Protein AF-A0A1C6RXQ2-F1 (afdb_monomer)

pLDDT: mean 74.46, std 18.0, range [30.61, 96.94]

Secondary structure (DSSP, 8-state):
-------------------------------PPP---EEEEEEE-SS---EEEEEEE-TT-EEEEEEEEEEEEEETTEES-SSTTTTEEEEETTEEEEESSSEEEE-SS-EEEEEEE--S--SS-EEEEEEEEEEEEPPPEEEEEEEEEEE---BHHHHTTTSPPPGGGGGGTT-BS-SS-SEEEEEEEEEEEETTEEEEEEEPPPEEEE-SPPPTT-EEEEEEE---EEEEEEETTEEEEEEEEEEEEEEEEESS-EEEEETTEEEEEPPEEEEEEEEEEEEEEEETTS-EEEE--TTS-EEEEEEE----

Solvent-accessible surface area (backbone atoms only — not comparable to full-atom values): 17751 Å² total; per-residue (Å²): 133,88,81,91,87,85,79,88,81,84,86,77,81,80,81,75,82,78,78,78,80,77,78,81,80,74,75,81,74,74,79,76,77,76,71,58,64,50,71,45,73,49,72,30,49,39,60,51,51,74,32,73,65,84,45,71,46,42,54,48,19,36,39,30,33,70,40,37,48,73,41,30,20,68,30,90,93,42,67,34,65,93,41,51,23,41,49,34,32,29,26,43,72,93,43,80,69,50,70,41,26,70,38,74,48,63,34,88,47,67,31,49,40,31,35,25,26,63,68,97,56,46,87,53,30,40,67,84,11,32,47,35,34,34,42,33,41,57,27,75,44,46,34,39,41,40,39,39,42,44,47,49,62,54,30,50,41,48,75,34,63,97,50,90,70,58,79,92,50,57,89,45,27,84,42,63,77,42,94,51,52,47,32,42,40,36,42,39,35,38,38,24,24,33,54,30,26,65,77,46,74,46,76,49,77,73,47,70,50,74,69,57,85,62,63,88,71,44,47,72,48,76,50,72,47,91,63,57,46,80,46,77,47,80,52,96,87,18,35,33,38,34,41,43,39,40,39,34,36,35,30,45,26,24,86,49,62,39,80,47,72,57,97,87,48,73,47,74,47,67,50,43,74,77,38,82,61,48,74,48,67,46,36,42,35,40,38,13,84,74,48,66,46,56,62,57,51,100,84,35,72,56,48,60,48,72,48,83,49,82,81,127

Nearest PDB structures (foldseek):
  5ec5-assembly2_L  TM=8.327E-02  e=2.431E-01  Eisenia fetida
  5ec5-assembly1_B  TM=1.017E-01  e=6.351E-01  Eisenia fetida

Mean predicted aligned error: 14.53 Å

Foldseek 3Di:
DDDDDDDDDDPPPPPDDPPPPPPPPDPDPDDDDDFPKDKFKDFADLQFDKDFRVDKAAAQKKKFFAFKDWWKALAPPRIQPPDTQRQKWKDFPPGTFDGGPGDIGGHRHTGTMIIYRDDPDRPRMDTDGITIMMIIWHGKFKWKKKKKWFQQFDFPLLLQVPHDDDPVCVVRRRPGPGRGTQKMKMKIWMWIATRFETDDIDTDDIDMDGDDDDDPQKDKDKDWDPPWDWDWDADPNHIKTKRWWGKIFIKIFRQAWDWDADPNDIDIRHGDDIDTRDIDTWIWMQISVGDIDTPDDPRTDMDMDMDGDPDD

Structure (mmCIF, N/CA/C/O backbone):
data_AF-A0A1C6RXQ2-F1
#
_entry.id   AF-A0A1C6RXQ2-F1
#
loop_
_atom_site.group_PDB
_atom_site.id
_atom_site.type_symbol
_atom_site.label_atom_id
_atom_site.label_alt_id
_atom_site.label_comp_id
_atom_site.label_asym_id
_atom_site.label_entity_id
_atom_site.label_seq_id
_atom_site.pdbx_PDB_ins_code
_atom_site.Cartn_x
_atom_site.Cartn_y
_atom_site.Cartn_z
_atom_site.occupancy
_atom_site.B_iso_or_equiv
_atom_site.auth_seq_id
_atom_site.auth_comp_id
_atom_site.auth_asym_id
_atom_site.auth_atom_id
_atom_site.pdbx_PDB_model_num
ATOM 1 N N . MET A 1 1 ? -40.149 44.947 67.211 1.00 38.72 1 MET A N 1
ATOM 2 C CA . MET A 1 1 ? -39.173 45.483 66.233 1.00 38.72 1 MET A CA 1
ATOM 3 C C . MET A 1 1 ? -38.329 44.315 65.749 1.00 38.72 1 MET A C 1
ATOM 5 O O . MET A 1 1 ? -37.778 43.625 66.584 1.00 38.72 1 MET A O 1
ATOM 9 N N . SER A 1 2 ? -38.509 43.896 64.492 1.00 37.44 2 SER A N 1
ATOM 10 C CA . SER A 1 2 ? -37.544 44.132 63.394 1.00 37.44 2 SER A CA 1
ATOM 11 C C . SER A 1 2 ? -36.329 43.190 63.517 1.00 37.44 2 SER A C 1
ATOM 13 O O . SER A 1 2 ? -35.681 43.192 64.545 1.00 37.44 2 SER A O 1
ATOM 15 N N . MET A 1 3 ? -35.946 42.340 62.565 1.00 32.53 3 MET A N 1
ATOM 16 C CA . MET A 1 3 ? -36.115 42.398 61.117 1.00 32.53 3 MET A CA 1
ATOM 17 C C . MET A 1 3 ? -35.862 41.001 60.517 1.00 32.53 3 MET A C 1
ATOM 19 O O . MET A 1 3 ? -35.004 40.253 60.979 1.00 32.53 3 MET A O 1
ATOM 23 N N . LYS A 1 4 ? -36.607 40.683 59.456 1.00 45.66 4 LYS A N 1
ATOM 24 C CA . LYS A 1 4 ? -36.454 39.521 58.568 1.00 45.66 4 LYS A CA 1
ATOM 25 C C . LYS A 1 4 ? -35.046 39.446 57.953 1.00 45.66 4 LYS A C 1
ATOM 27 O O . LYS A 1 4 ? -34.545 40.461 57.476 1.00 45.66 4 LYS A O 1
ATOM 32 N N . ARG A 1 5 ? -34.508 38.235 57.774 1.00 40.94 5 ARG A N 1
ATOM 33 C CA . ARG A 1 5 ? -33.599 37.916 56.657 1.00 40.94 5 ARG A CA 1
ATOM 34 C C . ARG A 1 5 ? -34.025 36.615 55.986 1.00 40.94 5 ARG A C 1
ATOM 36 O O . ARG A 1 5 ? -33.715 35.525 56.442 1.00 40.94 5 ARG A O 1
ATOM 43 N N . GLY A 1 6 ? -34.745 36.779 54.884 1.00 42.19 6 GLY A N 1
ATOM 44 C CA . GLY A 1 6 ? -34.769 35.835 53.778 1.00 42.19 6 GLY A CA 1
ATOM 45 C C . GLY A 1 6 ? -34.215 36.537 52.539 1.00 42.19 6 GLY A C 1
ATOM 46 O O . GLY A 1 6 ? -34.455 37.738 52.382 1.00 42.19 6 GLY A O 1
ATOM 47 N N . LYS A 1 7 ? -33.465 35.780 51.726 1.00 37.75 7 LYS A N 1
ATOM 48 C CA . LYS A 1 7 ? -33.231 35.849 50.262 1.00 37.75 7 LYS A CA 1
ATOM 49 C C . LYS A 1 7 ? -31.915 35.104 49.970 1.00 37.75 7 LYS A C 1
ATOM 51 O O . LYS A 1 7 ? -30.910 35.415 50.594 1.00 37.75 7 LYS A O 1
ATOM 56 N N . SER A 1 8 ? -31.971 33.960 49.276 1.00 34.56 8 SER A N 1
ATOM 57 C CA . SER A 1 8 ? -31.808 33.813 47.807 1.00 34.56 8 SER A CA 1
ATOM 58 C C . SER A 1 8 ? -30.332 34.026 47.411 1.00 34.56 8 SER A C 1
ATOM 60 O O . SER A 1 8 ? -29.732 34.994 47.846 1.00 34.56 8 SER A O 1
ATOM 62 N N . PHE A 1 9 ? -29.650 33.174 46.646 1.00 35.28 9 PHE A N 1
ATOM 63 C CA . PHE A 1 9 ? -30.001 32.710 45.307 1.00 35.28 9 PHE A CA 1
ATOM 64 C C . PHE A 1 9 ? -29.269 31.411 44.938 1.00 35.28 9 PHE A C 1
ATOM 66 O O . PHE A 1 9 ? -28.154 31.145 45.379 1.00 35.28 9 PHE A O 1
ATOM 73 N N . ALA A 1 10 ? -29.940 30.635 44.089 1.00 35.53 10 ALA A N 1
ATOM 74 C CA . ALA A 1 10 ? -29.467 29.429 43.439 1.00 35.53 10 ALA A CA 1
ATOM 75 C C . ALA A 1 10 ? -28.169 29.660 42.648 1.00 35.53 10 ALA A C 1
ATOM 77 O O . ALA A 1 10 ? -28.084 30.561 41.815 1.00 35.53 10 ALA A O 1
ATOM 78 N N . VAL A 1 11 ? -27.187 28.788 42.868 1.00 33.25 11 VAL A N 1
ATOM 79 C CA . VAL A 1 11 ? -26.031 28.622 41.985 1.00 33.25 11 VAL A CA 1
ATOM 80 C C . VAL A 1 11 ? -26.503 27.787 40.795 1.00 33.25 11 VAL A C 1
ATOM 82 O O . VAL A 1 11 ? -26.521 26.560 40.836 1.00 33.25 11 VAL A O 1
ATOM 85 N N . LEU A 1 12 ? -26.972 28.472 39.753 1.00 33.38 12 LEU A N 1
ATOM 86 C CA . LEU A 1 12 ? -27.286 27.880 38.459 1.00 33.38 12 LEU A CA 1
ATOM 87 C C . LEU A 1 12 ? -25.957 27.599 37.741 1.00 33.38 12 LEU A C 1
ATOM 89 O O . LEU A 1 12 ? -25.365 28.487 37.131 1.00 33.38 12 LEU A O 1
ATOM 93 N N . ALA A 1 13 ? -25.455 26.372 37.869 1.00 35.78 13 ALA A N 1
ATOM 94 C CA . ALA A 1 13 ? -24.280 25.899 37.149 1.00 35.78 13 ALA A CA 1
ATOM 95 C C . ALA A 1 13 ? -24.626 25.719 35.661 1.00 35.78 13 ALA A C 1
ATOM 97 O O . ALA A 1 13 ? -25.108 24.674 35.230 1.00 35.78 13 ALA A O 1
ATOM 98 N N . ILE A 1 14 ? -24.389 26.767 34.875 1.00 34.81 14 ILE A N 1
ATOM 99 C CA . ILE A 1 14 ? -24.366 26.710 33.414 1.00 34.81 14 ILE A CA 1
ATOM 100 C C . ILE A 1 14 ? -23.059 26.011 33.017 1.00 34.81 14 ILE A C 1
ATOM 102 O O . ILE A 1 14 ? -22.019 26.642 32.848 1.00 34.81 14 ILE A O 1
ATOM 106 N N . LEU A 1 15 ? -23.099 24.681 32.912 1.00 32.44 15 LEU A N 1
ATOM 107 C CA . LEU A 1 15 ? -22.073 23.895 32.226 1.00 32.44 15 LEU A CA 1
ATOM 108 C C . LEU A 1 15 ? -22.401 23.901 30.725 1.00 32.44 15 LEU A C 1
ATOM 110 O O . LEU A 1 15 ? -22.974 22.962 30.177 1.00 32.44 15 LEU A O 1
ATOM 114 N N . THR A 1 16 ? -22.086 25.002 30.046 1.00 33.78 16 THR A N 1
ATOM 115 C CA . THR A 1 16 ? -22.051 25.027 28.581 1.00 33.78 16 THR A CA 1
ATOM 116 C C . THR A 1 16 ? -20.895 24.156 28.102 1.00 33.78 16 THR A C 1
ATOM 118 O O . THR A 1 16 ? -19.734 24.456 28.378 1.00 33.78 16 THR A O 1
ATOM 121 N N . LEU A 1 17 ? -21.235 23.076 27.391 1.00 32.84 17 LEU A N 1
ATOM 122 C CA . LEU A 1 17 ? -20.323 22.248 26.607 1.00 32.84 17 LEU A CA 1
ATOM 123 C C . LEU A 1 17 ? -19.437 23.139 25.720 1.00 32.84 17 LEU A C 1
ATOM 125 O O . LEU A 1 17 ? -19.866 23.612 24.667 1.00 32.84 17 LEU A O 1
ATOM 129 N N . LEU A 1 18 ? -18.180 23.326 26.120 1.00 31.56 18 LEU A N 1
ATOM 130 C CA . LEU A 1 18 ? -17.123 23.722 25.201 1.00 31.56 18 LEU A CA 1
ATOM 131 C C . LEU A 1 18 ? -16.784 22.490 24.355 1.00 31.56 18 LEU A C 1
ATOM 133 O O . LEU A 1 18 ? -15.985 21.637 24.739 1.00 31.56 18 LEU A O 1
ATOM 137 N N . SER A 1 19 ? -17.431 22.384 23.199 1.00 37.06 19 SER A N 1
ATOM 138 C CA . SER A 1 19 ? -17.003 21.499 22.118 1.00 37.06 19 SER A CA 1
ATOM 139 C C . SER A 1 19 ? -15.675 22.047 21.596 1.00 37.06 19 SER A C 1
ATOM 141 O O . SER A 1 19 ? -15.653 22.923 20.734 1.00 37.06 19 SER A O 1
ATOM 143 N N . ALA A 1 20 ? -14.563 21.613 22.188 1.00 34.84 20 ALA A N 1
ATOM 144 C CA . ALA A 1 20 ? -13.234 21.987 21.733 1.00 34.84 20 ALA A CA 1
ATOM 145 C C . ALA A 1 20 ? -13.022 21.425 20.320 1.00 34.84 20 ALA A C 1
ATOM 147 O O . ALA A 1 20 ? -12.741 20.241 20.134 1.00 34.84 20 ALA A O 1
ATOM 148 N N . LEU A 1 21 ? -13.183 22.287 19.318 1.00 30.61 21 LEU A N 1
ATOM 149 C CA . LEU A 1 21 ? -12.708 22.051 17.965 1.00 30.61 21 LEU A CA 1
ATOM 150 C C . LEU A 1 21 ? -11.176 22.061 18.021 1.00 30.61 21 LEU A C 1
ATOM 152 O O . LEU A 1 21 ? -10.540 23.110 17.940 1.00 30.61 21 LEU A O 1
ATOM 156 N N . VAL A 1 22 ? -10.577 20.890 18.226 1.00 35.78 22 VAL A N 1
ATOM 157 C CA . VAL A 1 22 ? -9.128 20.721 18.127 1.00 35.78 22 VAL A CA 1
ATOM 158 C C . VAL A 1 22 ? -8.773 20.728 16.644 1.00 35.78 22 VAL A C 1
ATOM 160 O O . VAL A 1 22 ? -8.853 19.709 15.960 1.00 35.78 22 VAL A O 1
ATOM 163 N N . VAL A 1 23 ? -8.401 21.900 16.130 1.00 31.89 23 VAL A N 1
ATOM 164 C CA . VAL A 1 23 ? -7.704 22.008 14.847 1.00 31.89 23 VAL A CA 1
ATOM 165 C C . VAL A 1 23 ? -6.305 21.443 15.070 1.00 31.89 23 VAL A C 1
ATOM 167 O O . VAL A 1 23 ? -5.447 22.086 15.670 1.00 31.89 23 VAL A O 1
ATOM 170 N N . VAL A 1 24 ? -6.089 20.198 14.645 1.00 38.03 24 VAL A N 1
ATOM 171 C CA . VAL A 1 24 ? -4.766 19.569 14.658 1.00 38.03 24 VAL A CA 1
ATOM 172 C C . VAL A 1 24 ? -3.899 20.297 13.632 1.00 38.03 24 VAL A C 1
ATOM 174 O O . VAL A 1 24 ? -3.964 20.020 12.437 1.00 38.03 24 VAL A O 1
ATOM 177 N N . VAL A 1 25 ? -3.091 21.251 14.093 1.00 30.70 25 VAL A N 1
ATOM 178 C CA . VAL A 1 25 ? -2.015 21.835 13.289 1.00 30.70 25 VAL A CA 1
ATOM 179 C C . VAL A 1 25 ? -0.888 20.808 13.255 1.00 30.70 25 VAL A C 1
ATOM 181 O O . VAL A 1 25 ? -0.083 20.714 14.178 1.00 30.70 25 VAL A O 1
ATOM 184 N N . THR A 1 26 ? -0.859 19.974 12.216 1.00 37.06 26 THR A N 1
ATOM 185 C CA . THR A 1 26 ? 0.288 19.093 11.973 1.00 37.06 26 THR A CA 1
ATOM 186 C C . THR A 1 26 ? 1.506 19.954 11.627 1.00 37.06 26 THR A C 1
ATOM 188 O O . THR A 1 26 ? 1.386 20.789 10.725 1.00 37.06 26 THR A O 1
ATOM 191 N N . PRO A 1 27 ? 2.671 19.775 12.282 1.00 33.66 27 PRO A N 1
ATOM 192 C CA . PRO A 1 27 ? 3.894 20.445 11.857 1.00 33.66 27 PRO A CA 1
ATOM 193 C C . PRO A 1 27 ? 4.188 20.084 10.398 1.00 33.66 27 PRO A C 1
ATOM 195 O O . PRO A 1 27 ? 3.933 18.954 9.969 1.00 33.66 27 PRO A O 1
ATOM 198 N N . ALA A 1 28 ? 4.688 21.056 9.631 1.00 35.12 28 ALA A N 1
ATOM 199 C CA . ALA A 1 28 ? 5.110 20.841 8.255 1.00 35.12 28 ALA A CA 1
ATOM 200 C C . ALA A 1 28 ? 6.090 19.664 8.229 1.00 35.12 28 ALA A C 1
ATOM 202 O O . ALA A 1 28 ? 7.150 19.724 8.854 1.00 35.12 28 ALA A O 1
ATOM 203 N N . ALA A 1 29 ? 5.687 18.580 7.562 1.00 36.66 29 ALA A N 1
ATOM 204 C CA . ALA A 1 29 ? 6.512 17.399 7.389 1.00 36.66 29 ALA A CA 1
ATOM 205 C C . ALA A 1 29 ? 7.894 17.840 6.895 1.00 36.66 29 ALA A C 1
ATOM 207 O O . ALA A 1 29 ? 8.005 18.591 5.920 1.00 36.66 29 ALA A O 1
ATOM 208 N N . SER A 1 30 ? 8.935 17.412 7.607 1.00 37.16 30 SER A N 1
ATOM 209 C CA . SER A 1 30 ? 10.315 17.555 7.168 1.00 37.16 30 SER A CA 1
ATOM 210 C C . SER A 1 30 ? 10.416 17.121 5.706 1.00 37.16 30 SER A C 1
ATOM 212 O O . SER A 1 30 ? 9.847 16.106 5.302 1.00 37.16 30 SER A O 1
ATOM 214 N N . ARG A 1 31 ? 11.084 17.965 4.913 1.00 33.09 31 ARG A N 1
ATOM 215 C CA . ARG A 1 31 ? 11.247 17.846 3.460 1.00 33.09 31 ARG A CA 1
ATOM 216 C C . ARG A 1 31 ? 11.473 16.374 3.068 1.00 33.09 31 ARG A C 1
ATOM 218 O O . ARG A 1 31 ? 12.380 15.761 3.636 1.00 33.09 31 ARG A O 1
ATOM 225 N N . PRO A 1 32 ? 10.668 15.809 2.148 1.00 39.22 32 PRO A N 1
ATOM 226 C CA . PRO A 1 32 ? 10.703 14.382 1.853 1.00 39.22 32 PRO A CA 1
ATOM 227 C C . PRO A 1 32 ? 12.112 13.968 1.433 1.00 39.22 32 PRO A C 1
ATOM 229 O O . PRO A 1 32 ? 12.758 14.656 0.635 1.00 39.22 32 PRO A O 1
ATOM 232 N N . ALA A 1 33 ? 12.596 12.853 1.991 1.00 39.97 33 ALA A N 1
ATOM 233 C CA . ALA A 1 33 ? 13.834 12.245 1.528 1.00 39.97 33 ALA A CA 1
ATOM 234 C C . ALA A 1 33 ? 13.671 11.917 0.039 1.00 39.97 33 ALA A C 1
ATOM 236 O O . ALA A 1 33 ? 12.604 11.455 -0.375 1.00 39.97 33 ALA A O 1
ATOM 237 N N . ALA A 1 34 ? 14.697 12.227 -0.754 1.00 43.06 34 ALA A N 1
ATOM 238 C CA . ALA A 1 34 ? 14.677 12.078 -2.202 1.00 43.06 34 ALA A CA 1
ATOM 239 C C . ALA A 1 34 ? 14.156 10.689 -2.603 1.00 43.06 34 ALA A C 1
ATOM 241 O O . ALA A 1 34 ? 14.495 9.688 -1.971 1.00 43.06 34 ALA A O 1
ATOM 242 N N . ALA A 1 35 ? 13.318 10.655 -3.642 1.00 51.06 35 ALA A N 1
ATOM 243 C CA . ALA A 1 35 ? 12.762 9.442 -4.226 1.00 51.06 35 ALA A CA 1
ATOM 244 C C . ALA A 1 35 ? 13.806 8.315 -4.284 1.00 51.06 35 ALA A C 1
ATOM 246 O O . ALA A 1 35 ? 14.932 8.552 -4.728 1.00 51.06 35 ALA A O 1
ATOM 247 N N . ALA A 1 36 ? 13.425 7.100 -3.875 1.00 56.88 36 ALA A N 1
ATOM 248 C CA . ALA A 1 36 ? 14.177 5.872 -4.110 1.00 56.88 36 ALA A CA 1
ATOM 249 C C . ALA A 1 36 ? 14.312 5.675 -5.625 1.00 56.88 36 ALA A C 1
ATOM 251 O O . ALA A 1 36 ? 13.485 5.058 -6.296 1.00 56.88 36 ALA A O 1
ATOM 252 N N . THR A 1 37 ? 15.339 6.315 -6.158 1.00 68.69 37 THR A N 1
ATOM 253 C CA . THR A 1 37 ? 15.624 6.415 -7.574 1.00 68.69 37 THR A CA 1
ATOM 254 C C . THR A 1 37 ? 16.431 5.182 -7.929 1.00 68.69 37 THR A C 1
ATOM 256 O O . THR A 1 37 ? 17.511 4.968 -7.379 1.00 68.69 37 THR A O 1
ATOM 259 N N . ARG A 1 38 ? 15.887 4.335 -8.803 1.00 84.31 38 ARG A N 1
ATOM 260 C CA . ARG A 1 38 ? 16.617 3.173 -9.317 1.00 84.31 38 ARG A CA 1
ATOM 261 C C . ARG A 1 38 ? 17.225 3.568 -10.646 1.00 84.31 38 ARG A C 1
ATOM 263 O O . ARG A 1 38 ? 16.489 3.808 -11.600 1.00 84.31 38 ARG A O 1
ATOM 270 N N . THR A 1 39 ? 18.544 3.638 -10.694 1.00 90.69 39 THR A N 1
ATOM 271 C CA . THR A 1 39 ? 19.269 3.968 -11.918 1.00 90.69 39 THR A CA 1
ATOM 272 C C . THR A 1 39 ? 19.958 2.724 -12.441 1.00 90.69 39 THR A C 1
ATOM 274 O O . THR A 1 39 ? 20.570 1.982 -11.673 1.00 90.69 39 THR A O 1
ATOM 277 N N . TRP A 1 40 ? 19.873 2.507 -13.747 1.00 95.12 40 TRP A N 1
ATOM 278 C CA . TRP A 1 40 ? 20.692 1.523 -14.439 1.00 95.12 40 TRP A CA 1
ATOM 279 C C . TRP A 1 40 ? 21.400 2.196 -15.606 1.00 95.12 40 TRP A C 1
ATOM 281 O O . TRP A 1 40 ? 20.784 2.929 -16.380 1.00 95.12 40 TRP A O 1
ATOM 291 N N . THR A 1 41 ? 22.698 1.937 -15.717 1.00 96.31 41 THR A N 1
ATOM 292 C CA . THR A 1 41 ? 23.491 2.270 -16.894 1.00 96.31 41 THR A CA 1
ATOM 293 C C . THR A 1 41 ? 24.115 0.987 -17.399 1.00 96.31 41 THR A C 1
ATOM 295 O O . THR A 1 41 ? 24.755 0.270 -16.628 1.00 96.31 41 THR A O 1
ATOM 298 N N . GLY A 1 42 ? 23.950 0.692 -18.681 1.00 96.25 42 GLY A N 1
ATOM 299 C CA . GLY A 1 42 ? 24.538 -0.508 -19.247 1.00 96.25 42 GLY A CA 1
ATOM 300 C C . GLY A 1 42 ? 24.515 -0.545 -20.760 1.00 96.25 42 GLY A C 1
ATOM 301 O O . GLY A 1 42 ? 24.102 0.403 -21.428 1.00 96.25 42 GLY A O 1
ATOM 302 N N . HIS A 1 43 ? 25.026 -1.656 -21.277 1.00 96.81 43 HIS A N 1
ATOM 303 C CA . HIS A 1 43 ? 25.265 -1.848 -22.693 1.00 96.81 43 HIS A CA 1
ATOM 304 C C . HIS A 1 43 ? 24.114 -2.606 -23.371 1.00 96.81 43 HIS A C 1
ATOM 306 O O . HIS A 1 43 ? 23.645 -3.619 -22.851 1.00 96.81 43 HIS A O 1
ATOM 312 N N . VAL A 1 44 ? 23.678 -2.130 -24.535 1.00 96.12 44 VAL A N 1
ATOM 313 C CA . VAL A 1 44 ? 22.683 -2.778 -25.399 1.00 96.12 44 VAL A CA 1
ATOM 314 C C . VAL A 1 44 ? 23.324 -2.998 -26.761 1.00 96.12 44 VAL A C 1
ATOM 316 O O . VAL A 1 44 ? 23.718 -2.029 -27.412 1.00 96.12 44 VAL A O 1
ATOM 319 N N . ASP A 1 45 ? 23.456 -4.256 -27.174 1.00 95.31 45 ASP A N 1
ATOM 320 C CA . ASP A 1 45 ? 24.056 -4.593 -28.464 1.00 95.31 45 ASP A CA 1
ATOM 321 C C . ASP A 1 45 ? 23.101 -4.339 -29.644 1.00 95.31 45 ASP A C 1
ATOM 323 O O . ASP A 1 45 ? 21.904 -4.106 -29.470 1.00 95.31 45 ASP A O 1
ATOM 327 N N . CYS A 1 46 ? 23.646 -4.359 -30.862 1.00 94.62 46 CYS A N 1
ATOM 328 C CA . CYS A 1 46 ? 22.892 -4.110 -32.092 1.00 94.62 46 CYS A CA 1
ATOM 329 C C . CYS A 1 46 ? 22.197 -5.365 -32.650 1.00 94.62 46 CYS A C 1
ATOM 331 O O . CYS A 1 46 ? 21.567 -5.297 -33.702 1.00 94.62 46 CYS A O 1
ATOM 333 N N . TYR A 1 47 ? 22.321 -6.519 -31.991 1.00 93.81 47 TYR A N 1
ATOM 334 C CA . TYR A 1 47 ? 21.989 -7.833 -32.554 1.00 93.81 47 TYR A CA 1
ATOM 335 C C . TYR A 1 47 ? 20.678 -8.408 -32.002 1.00 93.81 47 TYR A C 1
ATOM 337 O O . TYR A 1 47 ? 20.398 -9.594 -32.166 1.00 93.81 47 TYR A O 1
ATOM 345 N N . GLY A 1 48 ? 19.869 -7.573 -31.344 1.00 87.19 48 GLY A N 1
ATOM 346 C CA . GLY A 1 48 ? 18.535 -7.941 -30.867 1.00 87.19 48 GLY A CA 1
ATOM 347 C C . GLY A 1 48 ? 18.520 -8.738 -29.568 1.00 87.19 48 GLY A C 1
ATOM 348 O O . GLY A 1 48 ? 17.448 -9.159 -29.124 1.00 87.19 48 GLY A O 1
ATOM 349 N N . ASN A 1 49 ? 19.676 -8.938 -28.926 1.00 93.19 49 ASN A N 1
ATOM 350 C CA . ASN A 1 49 ? 19.700 -9.592 -27.627 1.00 93.19 49 ASN A CA 1
ATOM 351 C C . ASN A 1 49 ? 19.045 -8.695 -26.579 1.00 93.19 49 ASN A C 1
ATOM 353 O O . ASN A 1 49 ? 19.201 -7.473 -26.551 1.00 93.19 49 ASN A O 1
ATOM 357 N N . LEU A 1 50 ? 18.314 -9.336 -25.676 1.00 94.44 50 LEU A N 1
ATOM 358 C CA . LEU A 1 50 ? 17.653 -8.649 -24.583 1.00 94.44 50 LEU A CA 1
ATOM 359 C C . LEU A 1 50 ? 18.646 -8.409 -23.455 1.00 94.44 50 LEU A C 1
ATOM 361 O O . LEU A 1 50 ? 19.031 -9.338 -22.742 1.00 94.44 50 LEU A O 1
ATOM 365 N N . THR A 1 51 ? 18.987 -7.149 -23.231 1.00 96.69 51 THR A N 1
ATOM 366 C CA . THR A 1 51 ? 19.737 -6.732 -22.053 1.00 96.69 51 THR A CA 1
ATOM 367 C C . THR A 1 51 ? 18.789 -6.610 -20.868 1.00 96.69 51 THR A C 1
ATOM 369 O O . THR A 1 51 ? 17.934 -5.722 -20.818 1.00 96.69 51 THR A O 1
ATOM 372 N N . ASN A 1 52 ? 18.952 -7.492 -19.882 1.00 95.56 52 ASN A N 1
ATOM 373 C CA . ASN A 1 52 ? 18.254 -7.388 -18.605 1.00 95.56 52 ASN A CA 1
ATOM 374 C C . ASN A 1 52 ? 18.875 -6.278 -17.747 1.00 95.56 52 ASN A C 1
ATOM 376 O O . ASN A 1 52 ? 20.075 -6.289 -17.479 1.00 95.56 52 ASN A O 1
ATOM 380 N N . THR A 1 53 ? 18.049 -5.350 -17.270 1.00 94.75 53 THR A N 1
ATOM 381 C CA . THR A 1 53 ? 18.500 -4.264 -16.385 1.00 94.75 53 THR A CA 1
ATOM 382 C C . THR A 1 53 ? 18.619 -4.683 -14.916 1.00 94.75 53 THR A C 1
ATOM 384 O O . THR A 1 53 ? 19.177 -3.950 -14.103 1.00 94.75 53 THR A O 1
ATOM 387 N N . GLY A 1 54 ? 18.042 -5.830 -14.542 1.00 92.19 54 GLY A N 1
ATOM 388 C CA . GLY A 1 54 ? 17.835 -6.230 -13.147 1.00 92.19 54 GLY A CA 1
ATOM 389 C C . GLY A 1 54 ? 16.727 -5.439 -12.438 1.00 92.19 54 GLY A C 1
ATOM 390 O O . GLY A 1 54 ? 16.423 -5.711 -11.276 1.00 92.19 54 GLY A O 1
ATOM 391 N N . ILE A 1 55 ? 16.094 -4.474 -13.116 1.00 90.94 55 ILE A N 1
ATOM 392 C CA . ILE A 1 55 ? 15.016 -3.663 -12.555 1.00 90.94 55 ILE A CA 1
ATOM 393 C C . ILE A 1 55 ? 13.677 -4.360 -12.797 1.00 90.94 55 ILE A C 1
ATOM 395 O O . ILE A 1 55 ? 13.216 -4.491 -13.929 1.00 90.94 55 ILE A O 1
ATOM 399 N N . ASN A 1 56 ? 13.009 -4.732 -11.706 1.00 90.25 56 ASN A N 1
ATOM 400 C CA . ASN A 1 56 ? 11.605 -5.131 -11.729 1.00 90.25 56 ASN A CA 1
ATOM 401 C C . ASN A 1 56 ? 10.715 -3.900 -11.550 1.00 90.25 56 ASN A C 1
ATOM 403 O O . ASN A 1 56 ? 10.695 -3.281 -10.482 1.00 90.25 56 ASN A O 1
ATOM 407 N N . LEU A 1 57 ? 9.995 -3.539 -12.602 1.00 89.31 57 LEU A N 1
ATOM 408 C CA . LEU A 1 57 ? 9.000 -2.482 -12.592 1.00 89.31 57 LEU A CA 1
ATOM 409 C C . LEU A 1 57 ? 7.695 -2.977 -11.989 1.00 89.31 57 LEU A C 1
ATOM 411 O O . LEU A 1 57 ? 7.363 -4.167 -12.010 1.00 89.31 57 LEU A O 1
ATOM 415 N N . LYS A 1 58 ? 6.954 -2.021 -11.458 1.00 85.88 58 LYS A N 1
ATOM 416 C CA . LYS A 1 58 ? 5.579 -2.181 -11.022 1.00 85.88 58 LYS A CA 1
ATOM 417 C C . LYS A 1 58 ? 4.685 -1.267 -11.839 1.00 85.88 58 LYS A C 1
ATOM 419 O O . LYS A 1 58 ? 5.135 -0.204 -12.268 1.00 85.88 58 LYS A O 1
ATOM 424 N N . ALA A 1 59 ? 3.427 -1.656 -12.012 1.00 84.06 59 ALA A N 1
ATOM 425 C CA . ALA A 1 59 ? 2.434 -0.798 -12.640 1.00 84.06 59 ALA A CA 1
ATOM 426 C C . ALA A 1 59 ? 2.435 0.595 -11.974 1.00 84.06 59 ALA A C 1
ATOM 428 O O . ALA A 1 59 ? 2.455 0.706 -10.744 1.00 84.06 59 ALA A O 1
ATOM 429 N N . GLY A 1 60 ? 2.470 1.647 -12.793 1.00 81.88 60 GLY A N 1
ATOM 430 C CA . GLY A 1 60 ? 2.566 3.041 -12.356 1.00 81.88 60 GLY A CA 1
ATOM 431 C C . GLY A 1 60 ? 3.991 3.585 -12.185 1.00 81.88 60 GLY A C 1
ATOM 432 O O . GLY A 1 60 ? 4.151 4.800 -12.081 1.00 81.88 60 GLY A O 1
ATOM 433 N N . ASP A 1 61 ? 5.037 2.746 -12.184 1.00 86.31 61 ASP A N 1
ATOM 434 C CA . ASP A 1 61 ? 6.425 3.228 -12.137 1.00 86.31 61 ASP A CA 1
ATOM 435 C C . ASP A 1 61 ? 6.748 4.091 -13.364 1.00 86.31 61 ASP A C 1
ATOM 437 O O . ASP A 1 61 ? 6.472 3.712 -14.501 1.00 86.31 61 ASP A O 1
ATOM 441 N N . ARG A 1 62 ? 7.373 5.250 -13.150 1.00 88.44 62 ARG A N 1
ATOM 442 C CA . ARG A 1 62 ? 7.769 6.168 -14.218 1.00 88.44 62 ARG A CA 1
ATOM 443 C C . ARG A 1 62 ? 9.224 5.923 -14.595 1.00 88.44 62 ARG A C 1
ATOM 445 O O . ARG A 1 62 ? 10.136 6.170 -13.811 1.00 88.44 62 ARG A O 1
ATOM 452 N N . VAL A 1 63 ? 9.438 5.459 -15.815 1.00 91.44 63 VAL A N 1
ATOM 453 C CA . VAL A 1 63 ? 10.748 5.138 -16.379 1.00 91.44 63 VAL A CA 1
ATOM 454 C C . VAL A 1 63 ? 11.198 6.285 -17.268 1.00 91.44 63 VAL A C 1
ATOM 456 O O . VAL A 1 63 ? 10.476 6.692 -18.175 1.00 91.44 63 VAL A O 1
ATOM 459 N N . GLN A 1 64 ? 12.389 6.807 -17.007 1.00 93.44 64 GLN A N 1
ATOM 460 C CA . GLN A 1 64 ? 13.024 7.874 -17.768 1.00 93.44 64 GLN A CA 1
ATOM 461 C C . GLN A 1 64 ? 14.296 7.328 -18.404 1.00 93.44 64 GLN A C 1
ATOM 463 O O . GLN A 1 64 ? 15.293 7.120 -17.718 1.00 93.44 64 GLN A O 1
ATOM 468 N N . VAL A 1 65 ? 14.277 7.102 -19.713 1.00 93.19 65 VAL A N 1
ATOM 469 C CA . VAL A 1 65 ? 15.496 6.829 -20.477 1.00 93.19 65 VAL A CA 1
ATOM 470 C C . VAL A 1 65 ? 16.127 8.183 -20.767 1.00 93.19 65 VAL A C 1
ATOM 472 O O . VAL A 1 65 ? 15.611 8.953 -21.576 1.00 93.19 65 VAL A O 1
ATOM 475 N N . THR A 1 66 ? 17.186 8.521 -20.040 1.00 89.12 66 THR A N 1
ATOM 476 C CA . THR A 1 66 ? 17.774 9.867 -20.069 1.00 89.12 66 THR A CA 1
ATOM 477 C C . THR A 1 66 ? 18.782 10.025 -21.197 1.00 89.12 66 THR A C 1
ATOM 479 O O . THR A 1 66 ? 18.907 11.110 -21.759 1.00 89.12 66 THR A O 1
ATOM 482 N N . SER A 1 67 ? 19.478 8.946 -21.557 1.00 89.56 67 SER A N 1
ATOM 483 C CA . SER A 1 67 ? 20.461 8.953 -22.637 1.00 89.56 67 SER A CA 1
ATOM 484 C C . SER A 1 67 ? 20.625 7.575 -23.262 1.00 89.56 67 SER A C 1
ATOM 486 O O . SER A 1 67 ? 20.659 6.574 -22.546 1.00 89.56 67 SER A O 1
ATOM 488 N N . ALA A 1 68 ? 20.843 7.552 -24.573 1.00 91.38 68 ALA A N 1
ATOM 489 C CA . ALA A 1 68 ? 21.400 6.420 -25.299 1.00 91.38 68 ALA A CA 1
ATOM 490 C C . ALA A 1 68 ? 22.537 6.949 -26.180 1.00 91.38 68 ALA A C 1
ATOM 492 O O . ALA A 1 68 ? 22.291 7.709 -27.118 1.00 91.38 68 ALA A O 1
ATOM 493 N N . THR A 1 69 ? 23.778 6.611 -25.838 1.00 91.19 69 THR A N 1
ATOM 494 C CA . THR A 1 69 ? 24.977 7.041 -26.572 1.00 91.19 69 THR A CA 1
ATOM 495 C C . THR A 1 69 ? 25.637 5.845 -27.230 1.00 91.19 69 THR A C 1
ATOM 497 O O . THR A 1 69 ? 25.648 4.758 -26.670 1.00 91.19 69 THR A O 1
ATOM 500 N N . GLY A 1 70 ? 26.176 6.018 -28.430 1.00 90.94 70 GLY A N 1
ATOM 501 C CA . GLY A 1 70 ? 26.706 4.914 -29.226 1.00 90.94 70 GLY A CA 1
ATOM 502 C C . GLY A 1 70 ? 26.068 4.870 -30.604 1.00 90.94 70 GLY A C 1
ATOM 503 O O . GLY A 1 70 ? 25.385 5.814 -31.010 1.00 90.94 70 GLY A O 1
ATOM 504 N N . LEU A 1 71 ? 26.348 3.801 -31.340 1.00 90.19 71 LEU A N 1
ATOM 505 C CA . LEU A 1 71 ? 25.958 3.689 -32.735 1.00 90.19 71 LEU A CA 1
ATOM 506 C C . LEU A 1 71 ? 25.718 2.231 -33.108 1.00 90.19 71 LEU A C 1
ATOM 508 O O . LEU A 1 71 ? 26.626 1.402 -32.997 1.00 90.19 71 LEU A O 1
ATOM 512 N N . CYS A 1 72 ? 24.514 1.973 -33.606 1.00 93.44 72 CYS A N 1
ATOM 513 C CA . CYS A 1 72 ? 24.171 0.764 -34.331 1.00 93.44 72 CYS A CA 1
ATOM 514 C C . CYS A 1 72 ? 23.922 1.087 -35.804 1.00 93.44 72 CYS A C 1
ATOM 516 O O . CYS A 1 72 ? 23.788 2.243 -36.217 1.00 93.44 72 CYS A O 1
ATOM 518 N N . TYR A 1 73 ? 23.890 0.035 -36.603 1.00 93.50 73 TYR A N 1
ATOM 519 C CA . TYR A 1 73 ? 23.519 0.062 -38.002 1.00 93.50 73 TYR A CA 1
ATOM 520 C C . TYR A 1 73 ? 22.485 -1.035 -38.218 1.00 93.50 73 TYR A C 1
ATOM 522 O O . TYR A 1 73 ? 22.729 -2.165 -37.806 1.00 93.50 73 TYR A O 1
ATOM 530 N N . PHE A 1 74 ? 21.371 -0.688 -38.865 1.00 91.25 74 PHE A N 1
ATOM 531 C CA . PHE A 1 74 ? 20.339 -1.650 -39.292 1.00 91.25 74 PHE A CA 1
ATOM 532 C C . PHE A 1 74 ? 20.813 -2.511 -40.471 1.00 91.25 74 PHE A C 1
ATOM 534 O O . PHE A 1 74 ? 20.277 -3.561 -40.758 1.00 91.25 74 PHE A O 1
ATOM 541 N N . TYR A 1 75 ? 21.764 -1.986 -41.239 1.00 90.62 75 TYR A N 1
ATOM 542 C CA . TYR A 1 75 ? 22.464 -2.672 -42.318 1.00 90.62 75 TYR A CA 1
ATOM 543 C C . TYR A 1 75 ? 23.655 -1.799 -42.733 1.00 90.62 75 TYR A C 1
ATOM 545 O O . TYR A 1 75 ? 23.698 -0.607 -42.377 1.00 90.62 75 TYR A O 1
ATOM 553 N N . PRO A 1 76 ? 24.633 -2.332 -43.488 1.00 88.69 76 PRO A N 1
ATOM 554 C CA . PRO A 1 76 ? 25.797 -1.565 -43.912 1.00 88.69 76 PRO A CA 1
ATOM 555 C C . PRO A 1 76 ? 25.414 -0.221 -44.548 1.00 88.69 76 PRO A C 1
ATOM 557 O O . PRO A 1 76 ? 24.681 -0.156 -45.532 1.00 88.69 76 PRO A O 1
ATOM 560 N N . GLY A 1 77 ? 25.905 0.873 -43.962 1.00 84.94 77 GLY A N 1
ATOM 561 C CA . GLY A 1 77 ? 25.665 2.233 -44.454 1.00 84.94 77 GLY A CA 1
ATOM 562 C C . GLY A 1 77 ? 24.379 2.911 -43.965 1.00 84.94 77 GLY A C 1
ATOM 563 O O . GLY A 1 77 ? 24.210 4.100 -44.234 1.00 84.94 77 GLY A O 1
ATOM 564 N N . ARG A 1 78 ? 23.504 2.232 -43.206 1.00 89.56 78 ARG A N 1
ATOM 565 C CA . ARG A 1 78 ? 22.359 2.871 -42.530 1.00 89.56 78 ARG A CA 1
ATOM 566 C C . ARG A 1 78 ? 22.568 2.932 -41.011 1.00 89.56 78 ARG A C 1
ATOM 568 O O . ARG A 1 78 ? 22.206 1.981 -40.316 1.00 89.56 78 ARG A O 1
ATOM 575 N N . PRO A 1 79 ? 23.110 4.043 -40.482 1.00 88.44 79 PRO A N 1
ATOM 576 C CA . PRO A 1 79 ? 23.258 4.228 -39.044 1.00 88.44 79 PRO A CA 1
ATOM 577 C C . PRO A 1 79 ? 21.913 4.502 -38.362 1.00 88.44 79 PRO A C 1
ATOM 579 O O . PRO A 1 79 ? 21.014 5.108 -38.951 1.00 88.44 79 PRO A O 1
ATOM 582 N N . SER A 1 80 ? 21.810 4.116 -37.094 1.00 84.50 80 SER A N 1
ATOM 583 C CA . SER A 1 80 ? 20.672 4.369 -36.205 1.00 84.50 80 SER A CA 1
ATOM 584 C C . SER A 1 80 ? 20.888 5.623 -35.340 1.00 84.50 80 SER A C 1
ATOM 586 O O . SER A 1 80 ? 20.743 5.625 -34.116 1.00 84.50 80 SER A O 1
ATOM 588 N N . ASN A 1 81 ? 21.330 6.710 -35.968 1.00 77.06 81 ASN A N 1
ATOM 589 C CA . ASN A 1 81 ? 21.635 7.974 -35.295 1.00 77.06 81 ASN A CA 1
ATOM 590 C C . ASN A 1 81 ? 20.911 9.175 -35.904 1.00 77.06 81 ASN A C 1
ATOM 592 O O . ASN A 1 81 ? 21.308 10.311 -35.636 1.00 77.06 81 ASN A O 1
ATOM 596 N N . ARG A 1 82 ? 19.844 8.961 -36.691 1.00 75.31 82 ARG A N 1
ATOM 597 C CA . ARG A 1 82 ? 19.001 10.082 -37.141 1.00 75.31 82 ARG A CA 1
ATOM 598 C C . ARG A 1 82 ? 18.362 10.781 -35.943 1.00 75.31 82 ARG A C 1
ATOM 600 O O . ARG A 1 82 ? 18.116 11.981 -35.991 1.00 75.31 82 ARG A O 1
ATOM 607 N N . MET A 1 83 ? 18.151 10.035 -34.859 1.00 76.06 83 MET A N 1
ATOM 608 C CA . MET A 1 83 ? 17.828 10.542 -33.530 1.00 76.06 83 MET A CA 1
ATOM 609 C C . MET A 1 83 ? 18.536 9.709 -32.448 1.00 76.06 83 MET A C 1
ATOM 611 O O . MET A 1 83 ? 18.857 8.543 -32.694 1.00 76.06 83 MET A O 1
ATOM 615 N N . PRO A 1 84 ? 18.800 10.268 -31.252 1.0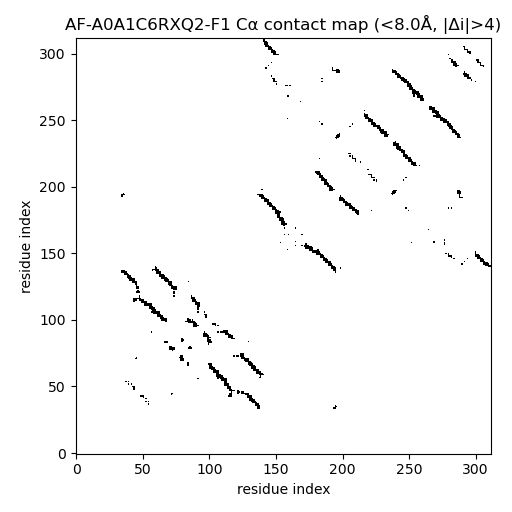0 72.62 84 PRO A N 1
ATOM 616 C CA . PRO A 1 84 ? 19.409 9.502 -30.172 1.00 72.62 84 PRO A CA 1
ATOM 617 C C . PRO A 1 84 ? 18.570 8.261 -29.825 1.00 72.62 84 PRO A C 1
ATOM 619 O O . PRO A 1 84 ? 17.348 8.318 -29.697 1.00 72.62 84 PRO A O 1
ATOM 622 N N . GLY A 1 85 ? 19.237 7.111 -29.723 1.00 72.12 85 GLY A N 1
ATOM 623 C CA . GLY A 1 85 ? 18.574 5.833 -29.472 1.00 72.12 85 GLY A CA 1
ATOM 624 C C . GLY A 1 85 ? 17.605 5.377 -30.570 1.00 72.12 85 GLY A C 1
ATOM 625 O O . GLY A 1 85 ? 16.734 4.573 -30.271 1.00 72.12 85 GLY A O 1
ATOM 626 N N . GLU A 1 86 ? 17.689 5.860 -31.814 1.00 84.06 86 GLU A N 1
ATOM 627 C CA . GLU A 1 86 ? 16.909 5.267 -32.915 1.00 84.06 86 GLU A CA 1
ATOM 628 C C . GLU A 1 86 ? 17.120 3.743 -32.950 1.00 84.06 86 GLU A C 1
ATOM 630 O O . GLU A 1 86 ? 18.240 3.260 -32.836 1.00 84.06 86 GLU A O 1
ATOM 635 N N . GLY A 1 87 ? 16.040 2.967 -33.049 1.00 88.31 87 GLY A N 1
ATOM 636 C CA . GLY A 1 87 ? 16.109 1.507 -32.957 1.00 88.31 87 GLY A CA 1
ATOM 637 C C . GLY A 1 87 ? 16.342 0.960 -31.545 1.00 88.31 87 GLY A C 1
ATOM 638 O O . GLY A 1 87 ? 16.242 -0.239 -31.359 1.00 88.31 87 GLY A O 1
ATOM 639 N N . LEU A 1 88 ? 16.594 1.772 -30.515 1.00 93.19 88 LEU A N 1
ATOM 640 C CA . LEU A 1 88 ? 16.558 1.297 -29.131 1.00 93.19 88 LEU A CA 1
ATOM 641 C C . LEU A 1 88 ? 15.104 1.104 -28.692 1.00 93.19 88 LEU A C 1
ATOM 643 O O . LEU A 1 88 ? 14.340 2.066 -28.609 1.00 93.19 88 LEU A O 1
ATOM 647 N N . ASN A 1 89 ? 14.759 -0.119 -28.315 1.00 94.38 89 ASN A N 1
ATOM 648 C CA . ASN A 1 89 ? 13.462 -0.467 -27.762 1.00 94.38 89 ASN A CA 1
ATOM 649 C C . ASN A 1 89 ? 13.614 -0.957 -26.320 1.00 94.38 89 ASN A C 1
ATOM 651 O O . ASN A 1 89 ? 14.655 -1.478 -25.910 1.00 94.38 89 ASN A O 1
ATOM 655 N N . SER A 1 90 ? 12.545 -0.819 -25.544 1.00 94.12 90 SER A N 1
ATOM 656 C CA . SER A 1 90 ? 12.419 -1.447 -24.234 1.00 94.12 90 SER A CA 1
ATOM 657 C C . SER A 1 90 ? 11.135 -2.255 -24.138 1.00 94.12 90 SER A C 1
ATOM 659 O O . SER A 1 90 ? 10.175 -2.024 -24.877 1.00 94.12 90 SER A O 1
ATOM 661 N N . ARG A 1 91 ? 11.113 -3.222 -23.223 1.00 94.69 91 ARG A N 1
ATOM 662 C CA . ARG A 1 91 ? 9.932 -4.045 -22.959 1.00 94.69 91 ARG A CA 1
ATOM 663 C C . ARG A 1 91 ? 9.827 -4.445 -21.496 1.00 94.69 91 ARG A C 1
ATOM 665 O O . ARG A 1 91 ? 10.837 -4.555 -20.797 1.00 94.69 91 ARG A O 1
ATOM 672 N N . ILE A 1 92 ? 8.597 -4.715 -21.071 1.00 93.00 92 ILE A N 1
ATOM 673 C CA . ILE A 1 92 ? 8.265 -5.290 -19.768 1.00 93.00 92 ILE A CA 1
ATOM 674 C C . ILE A 1 92 ? 7.679 -6.675 -20.029 1.00 93.00 92 ILE A C 1
ATOM 676 O O . ILE A 1 92 ? 6.625 -6.810 -20.650 1.00 93.00 92 ILE A O 1
ATOM 680 N N . GLY A 1 93 ? 8.393 -7.723 -19.617 1.00 85.19 93 GLY A N 1
ATOM 681 C CA . GLY A 1 93 ? 8.032 -9.091 -19.999 1.00 85.19 93 GLY A CA 1
ATOM 682 C C . GLY A 1 93 ? 8.047 -9.274 -21.524 1.00 85.19 93 GLY A C 1
ATOM 683 O O . GLY A 1 93 ? 9.111 -9.193 -22.141 1.00 85.19 93 GLY A O 1
ATOM 684 N N . ALA A 1 94 ? 6.877 -9.528 -22.117 1.00 84.81 94 ALA A N 1
ATOM 685 C CA . ALA A 1 94 ? 6.703 -9.729 -23.559 1.00 84.81 94 ALA A CA 1
ATOM 686 C C . ALA A 1 94 ? 6.159 -8.498 -24.311 1.00 84.81 94 ALA A C 1
ATOM 688 O O . ALA A 1 94 ? 6.049 -8.551 -25.533 1.00 84.81 94 ALA A O 1
ATOM 689 N N . SER A 1 95 ? 5.819 -7.404 -23.621 1.00 89.44 95 SER A N 1
ATOM 690 C CA . SER A 1 95 ? 5.195 -6.231 -24.250 1.00 89.44 95 SER A CA 1
ATOM 691 C C . SER A 1 95 ? 6.173 -5.074 -24.374 1.00 89.44 95 SER A C 1
ATOM 693 O O . SER A 1 95 ? 6.839 -4.714 -23.400 1.00 89.44 95 SER A O 1
ATOM 695 N N . GLU A 1 96 ? 6.228 -4.477 -25.562 1.00 91.31 96 GLU A N 1
ATOM 696 C CA . GLU A 1 96 ? 6.984 -3.251 -25.809 1.00 91.31 96 GLU A CA 1
ATOM 697 C C . GLU A 1 96 ? 6.512 -2.116 -24.902 1.00 91.31 96 GLU A C 1
ATOM 699 O O . GLU A 1 96 ? 5.336 -2.027 -24.540 1.00 91.31 96 GLU A O 1
ATOM 704 N N . PHE A 1 97 ? 7.459 -1.275 -24.500 1.00 88.19 97 PHE A N 1
ATOM 705 C CA . PHE A 1 97 ? 7.231 -0.260 -23.485 1.00 88.19 97 PHE A CA 1
ATOM 706 C C . PHE A 1 97 ? 7.685 1.134 -23.923 1.00 88.19 97 PHE A C 1
ATOM 708 O O . PHE A 1 97 ? 6.896 2.074 -23.847 1.00 88.19 97 PHE A O 1
ATOM 715 N N . THR A 1 98 ? 8.920 1.290 -24.409 1.00 84.06 98 THR A N 1
ATOM 716 C CA . THR A 1 98 ? 9.417 2.572 -24.941 1.00 84.06 98 THR A CA 1
ATOM 717 C C . THR A 1 98 ? 10.262 2.387 -26.191 1.00 84.06 98 THR A C 1
ATOM 719 O O . THR A 1 98 ? 10.881 1.341 -26.374 1.00 84.06 98 THR A O 1
ATOM 722 N N . HIS A 1 99 ? 10.372 3.456 -26.982 1.00 87.38 99 HIS A N 1
ATOM 723 C CA . HIS A 1 99 ? 11.235 3.541 -28.159 1.00 87.38 99 HIS A CA 1
ATOM 724 C C . HIS A 1 99 ? 12.082 4.815 -28.085 1.00 87.38 99 HIS A C 1
ATOM 726 O O . HIS A 1 99 ? 11.553 5.895 -27.814 1.00 87.38 99 HIS A O 1
ATOM 732 N N . GLY A 1 100 ? 13.382 4.697 -28.341 1.00 86.06 100 GLY A N 1
ATOM 733 C CA . GLY A 1 100 ? 14.299 5.829 -28.398 1.00 86.06 100 GLY A CA 1
ATOM 734 C C . GLY A 1 100 ? 14.796 6.358 -27.055 1.00 86.06 100 GLY A C 1
ATOM 735 O O . GLY A 1 100 ? 14.482 5.844 -25.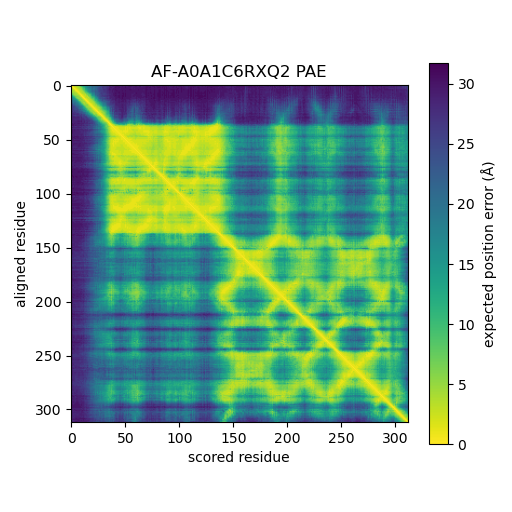980 1.00 86.06 100 GLY A O 1
ATOM 736 N N . ALA A 1 101 ? 15.596 7.423 -27.139 1.00 86.12 101 ALA A N 1
ATOM 737 C CA . ALA A 1 101 ? 15.976 8.271 -26.016 1.00 86.12 101 ALA A CA 1
ATOM 738 C C . ALA A 1 101 ? 16.122 9.741 -26.484 1.00 86.12 101 ALA A C 1
ATOM 740 O O . ALA A 1 101 ? 16.498 9.977 -27.626 1.00 86.12 101 ALA A O 1
ATOM 741 N N . PRO A 1 102 ? 15.886 10.751 -25.630 1.00 88.19 102 PRO A N 1
ATOM 742 C CA . PRO A 1 102 ? 15.299 10.643 -24.304 1.00 88.19 102 PRO A CA 1
ATOM 743 C C . PRO A 1 102 ? 13.797 10.344 -24.384 1.00 88.19 102 PRO A C 1
ATOM 745 O O . PRO A 1 102 ? 13.086 10.882 -25.229 1.00 88.19 102 PRO A O 1
ATOM 748 N N . VAL A 1 103 ? 13.297 9.509 -23.476 1.00 91.38 103 VAL A N 1
ATOM 749 C CA . VAL A 1 103 ? 11.863 9.202 -23.387 1.00 91.38 103 VAL A CA 1
ATOM 750 C C . VAL A 1 103 ? 11.456 8.968 -21.941 1.00 91.38 103 VAL A C 1
ATOM 752 O O . VAL A 1 103 ? 12.246 8.523 -21.110 1.00 91.38 103 VAL A O 1
ATOM 755 N N . THR A 1 104 ? 10.212 9.306 -21.618 1.00 91.31 104 THR A N 1
ATOM 756 C CA . THR A 1 104 ? 9.616 9.019 -20.317 1.00 91.31 104 THR A CA 1
ATOM 757 C C . THR A 1 104 ? 8.289 8.306 -20.506 1.00 91.31 104 THR A C 1
ATOM 759 O O . THR A 1 104 ? 7.437 8.803 -21.236 1.00 91.31 104 THR A O 1
ATOM 762 N N . ALA A 1 105 ? 8.102 7.181 -19.823 1.00 90.50 105 ALA A N 1
ATOM 763 C CA . ALA A 1 105 ? 6.881 6.387 -19.892 1.00 90.50 105 ALA A CA 1
ATOM 764 C C . ALA A 1 1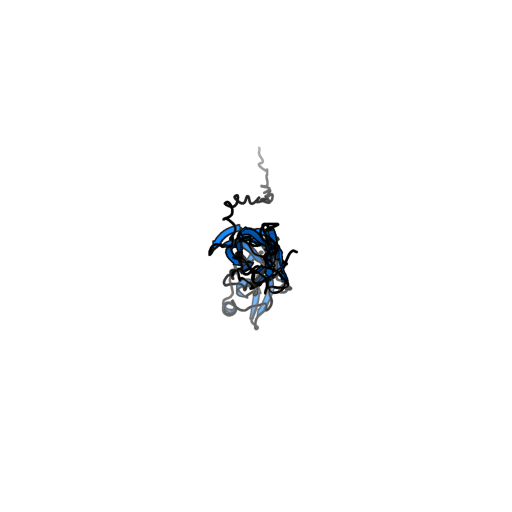05 ? 6.493 5.832 -18.520 1.00 90.50 105 ALA A C 1
ATOM 766 O O . ALA A 1 105 ? 7.334 5.692 -17.631 1.00 90.50 105 ALA A O 1
ATOM 767 N N . THR A 1 106 ? 5.214 5.511 -18.357 1.00 90.00 106 THR A N 1
ATOM 768 C CA . THR A 1 106 ? 4.665 4.911 -17.136 1.00 90.00 106 THR A CA 1
ATOM 769 C C . THR A 1 106 ? 4.407 3.434 -17.379 1.00 90.00 106 THR A C 1
ATOM 771 O O . THR A 1 106 ? 3.671 3.090 -18.301 1.00 90.00 106 THR A O 1
ATOM 774 N N . ALA A 1 107 ? 5.008 2.567 -16.567 1.00 89.50 107 ALA A N 1
ATOM 775 C CA . ALA A 1 107 ? 4.878 1.123 -16.671 1.00 89.50 107 ALA A CA 1
ATOM 776 C C . ALA A 1 107 ? 3.396 0.712 -16.570 1.00 89.50 107 ALA A C 1
ATOM 778 O O . ALA A 1 107 ? 2.768 0.971 -15.540 1.00 89.50 107 ALA A O 1
ATOM 779 N N . PRO A 1 108 ? 2.820 0.068 -17.600 1.00 86.88 108 PRO A N 1
ATOM 780 C CA . PRO A 1 108 ? 1.411 -0.325 -17.582 1.00 86.88 108 PRO A CA 1
ATOM 781 C C . PRO A 1 108 ? 1.152 -1.570 -16.722 1.00 86.88 108 PRO A C 1
ATOM 783 O O . PRO A 1 108 ? 0.008 -1.857 -16.383 1.00 86.88 108 PRO A O 1
ATOM 786 N N . MET A 1 109 ? 2.200 -2.327 -16.385 1.00 87.44 109 MET A N 1
ATOM 787 C CA . MET A 1 109 ? 2.113 -3.579 -15.639 1.00 87.44 109 MET A CA 1
ATOM 788 C C . MET A 1 109 ? 3.403 -3.871 -14.866 1.00 87.44 109 MET A C 1
ATOM 790 O O . MET A 1 109 ? 4.438 -3.236 -15.080 1.00 87.44 109 MET A O 1
ATOM 794 N N . ASP A 1 110 ? 3.328 -4.864 -13.986 1.00 89.50 110 ASP A N 1
ATOM 795 C CA . ASP A 1 110 ? 4.473 -5.414 -13.269 1.00 89.50 110 ASP A CA 1
ATOM 796 C C . ASP A 1 110 ? 5.354 -6.270 -14.197 1.00 89.50 110 ASP A C 1
ATOM 798 O O . ASP A 1 110 ? 4.846 -7.063 -14.989 1.00 89.50 110 ASP A O 1
ATOM 802 N N . GLY A 1 111 ? 6.679 -6.177 -14.056 1.00 92.44 111 GLY A N 1
ATOM 803 C CA . GLY A 1 111 ? 7.609 -7.072 -14.751 1.00 92.44 111 GLY A CA 1
ATOM 804 C C . GLY A 1 111 ? 9.043 -6.554 -14.841 1.00 92.44 111 GLY A C 1
ATOM 805 O O . GLY A 1 111 ? 9.331 -5.405 -14.515 1.00 92.44 111 GLY A O 1
ATOM 806 N N . ALA A 1 112 ? 9.960 -7.410 -15.288 1.00 94.62 112 ALA A N 1
ATOM 807 C CA . ALA A 1 112 ? 11.355 -7.034 -15.509 1.00 94.62 112 ALA A CA 1
ATOM 808 C C . ALA A 1 112 ? 11.503 -6.137 -16.751 1.00 94.6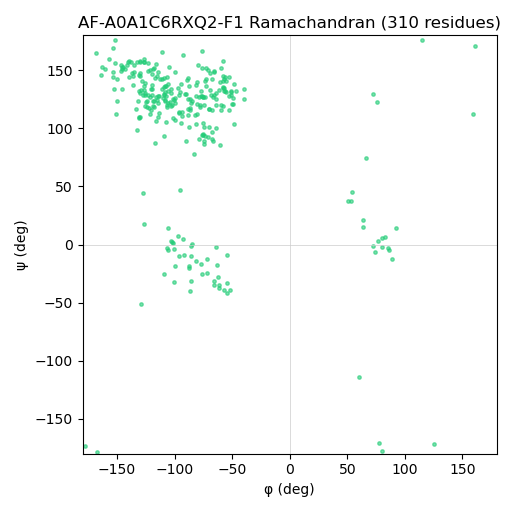2 112 ALA A C 1
ATOM 810 O O . ALA A 1 112 ? 10.904 -6.419 -17.794 1.00 94.62 112 ALA A O 1
ATOM 811 N N . LEU A 1 113 ? 12.308 -5.078 -16.627 1.00 95.62 113 LEU A N 1
ATOM 812 C CA . LEU A 1 113 ? 12.645 -4.156 -17.710 1.00 95.62 113 LEU A CA 1
ATOM 813 C C . LEU A 1 113 ? 13.843 -4.676 -18.510 1.00 95.62 113 LEU A C 1
ATOM 815 O O . LEU A 1 113 ? 14.930 -4.885 -17.958 1.00 95.62 113 LEU A O 1
ATOM 819 N N . PHE A 1 114 ? 13.649 -4.802 -19.819 1.00 96.94 114 PHE A N 1
ATOM 820 C CA . PHE A 1 114 ? 14.690 -5.159 -20.778 1.00 96.94 114 PHE A CA 1
ATOM 821 C C . PHE A 1 114 ? 14.839 -4.074 -21.836 1.00 96.94 114 PHE A C 1
ATOM 823 O O . PHE A 1 114 ? 13.854 -3.432 -22.205 1.00 96.94 114 PHE A O 1
ATOM 830 N N . PHE A 1 115 ? 16.050 -3.938 -22.365 1.00 96.56 115 PHE A N 1
ATOM 831 C CA . PHE A 1 115 ? 16.340 -3.145 -23.557 1.00 96.56 115 PHE A CA 1
ATOM 832 C C . PHE A 1 115 ? 16.901 -4.030 -24.660 1.00 96.56 115 PHE A C 1
ATOM 834 O O . PHE A 1 115 ? 17.534 -5.044 -24.379 1.00 96.56 115 PHE A O 1
ATOM 841 N N . TYR A 1 116 ? 16.661 -3.643 -25.905 1.00 95.62 116 TYR A N 1
ATOM 842 C CA . TYR A 1 116 ? 17.204 -4.309 -27.081 1.00 95.62 116 TYR A CA 1
ATOM 843 C C . TYR A 1 116 ? 17.236 -3.339 -28.261 1.00 95.62 116 TYR A C 1
ATOM 845 O O . TYR A 1 116 ? 16.521 -2.335 -28.267 1.00 95.62 116 TYR A O 1
ATOM 853 N N . PHE A 1 117 ? 18.062 -3.630 -2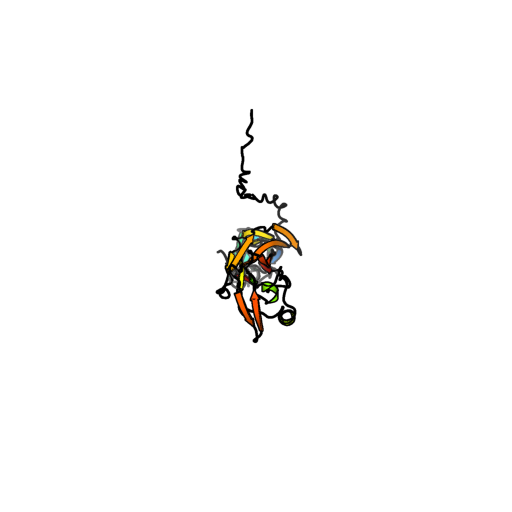9.260 1.00 94.75 117 PHE A N 1
ATOM 854 C CA . PHE A 1 117 ? 17.959 -2.968 -30.554 1.00 94.75 117 PHE A CA 1
ATOM 855 C C . PHE A 1 117 ? 16.834 -3.629 -31.356 1.00 94.75 117 PHE A C 1
ATOM 857 O O . PHE A 1 117 ? 16.861 -4.837 -31.542 1.00 94.75 117 PHE A O 1
ATOM 864 N N . GLY A 1 118 ? 15.818 -2.872 -31.757 1.00 91.56 118 GLY A N 1
ATOM 865 C CA . GLY A 1 118 ? 14.640 -3.335 -32.474 1.00 91.56 118 GLY A CA 1
ATOM 866 C C . GLY A 1 118 ? 14.861 -3.346 -33.977 1.00 91.56 118 GLY A C 1
ATOM 867 O O . GLY A 1 118 ? 14.734 -2.313 -34.635 1.00 91.56 118 GLY A O 1
ATOM 868 N N . ASP A 1 119 ? 15.125 -4.537 -34.504 1.00 90.25 119 ASP A N 1
ATOM 869 C CA . ASP A 1 119 ? 15.170 -4.824 -35.933 1.00 90.25 119 ASP A CA 1
ATOM 870 C C . ASP A 1 119 ? 14.377 -6.101 -36.250 1.00 90.25 119 ASP A C 1
ATOM 872 O O . ASP A 1 119 ? 14.143 -6.961 -35.401 1.00 90.25 119 ASP A O 1
ATOM 876 N N . SER A 1 120 ? 13.941 -6.231 -37.494 1.00 85.12 120 SER A N 1
ATOM 877 C CA . SER A 1 120 ? 13.397 -7.477 -38.032 1.00 85.12 120 SER A CA 1
ATOM 878 C C . SER A 1 120 ? 14.485 -8.392 -38.603 1.00 85.12 120 SER A C 1
ATOM 880 O O . SER A 1 120 ? 14.259 -9.597 -38.724 1.00 85.12 120 SER A O 1
ATOM 882 N N . GLN A 1 121 ? 15.662 -7.845 -38.932 1.00 89.81 121 GLN A N 1
ATOM 883 C CA . GLN A 1 121 ? 16.799 -8.576 -39.488 1.00 89.81 121 GLN A CA 1
ATOM 884 C C . GLN A 1 121 ? 18.066 -8.210 -38.710 1.00 89.81 121 GLN A C 1
ATOM 886 O O . GLN A 1 121 ? 18.548 -7.099 -38.783 1.00 89.81 121 GLN A O 1
ATOM 891 N N . TYR A 1 122 ? 18.582 -9.141 -37.904 1.00 90.31 122 TYR A N 1
ATOM 892 C CA . TYR A 1 122 ? 19.740 -8.873 -37.036 1.00 90.31 122 TYR A CA 1
ATOM 893 C C . TYR A 1 122 ? 21.082 -9.309 -37.634 1.00 90.31 122 TYR A C 1
ATOM 895 O O . TYR A 1 122 ? 22.132 -9.031 -37.061 1.00 90.31 122 TYR A O 1
ATOM 903 N N . GLN A 1 123 ? 21.063 -10.048 -38.747 1.00 91.88 123 GLN A N 1
ATOM 904 C CA . GLN A 1 123 ? 22.258 -10.693 -39.311 1.00 91.88 123 GLN A CA 1
ATOM 905 C C . GLN A 1 123 ? 23.182 -9.708 -40.034 1.00 91.88 123 GLN A C 1
ATOM 907 O O . GLN A 1 123 ? 24.379 -9.959 -40.148 1.00 91.88 123 GLN A O 1
ATOM 912 N N . ASP A 1 124 ? 22.628 -8.604 -40.520 1.00 92.94 124 ASP A N 1
ATOM 913 C CA . ASP A 1 124 ? 23.312 -7.504 -41.195 1.00 92.94 124 ASP A CA 1
ATOM 914 C C . ASP A 1 124 ? 23.541 -6.292 -40.283 1.00 92.94 124 ASP A C 1
ATOM 916 O O . ASP A 1 124 ? 24.156 -5.301 -40.699 1.00 92.94 124 ASP A O 1
ATOM 920 N N . ASN A 1 125 ? 23.135 -6.397 -39.017 1.00 94.38 125 ASN A N 1
ATOM 921 C CA . ASN A 1 125 ? 23.397 -5.366 -38.032 1.00 94.38 125 ASN A CA 1
ATOM 922 C C . ASN A 1 125 ? 24.879 -5.293 -37.692 1.00 94.38 125 ASN A C 1
ATOM 924 O O . ASN A 1 125 ? 25.616 -6.278 -37.693 1.00 94.38 125 ASN A O 1
ATOM 928 N N . SER A 1 126 ? 25.330 -4.083 -37.385 1.00 94.06 126 SER A N 1
ATOM 929 C CA . SER A 1 126 ? 26.700 -3.837 -36.945 1.00 94.06 126 SER A CA 1
ATOM 930 C C . SER A 1 126 ? 26.765 -2.612 -36.041 1.00 94.06 126 SER A C 1
ATOM 932 O O . SER A 1 126 ? 25.770 -1.921 -35.820 1.00 94.06 126 SER A O 1
ATOM 934 N N . GLY A 1 127 ? 27.953 -2.338 -35.509 1.00 92.12 127 GLY A N 1
ATOM 935 C CA . GLY A 1 127 ? 28.198 -1.226 -34.603 1.00 92.12 127 GLY A CA 1
ATOM 936 C C . GLY A 1 127 ? 28.584 -1.693 -33.208 1.00 92.12 127 GLY A C 1
ATOM 937 O O . GLY A 1 127 ? 28.625 -2.885 -32.904 1.00 92.12 127 GLY A O 1
ATOM 938 N N . ASN A 1 128 ? 28.893 -0.716 -32.365 1.00 92.44 128 ASN A N 1
ATOM 939 C CA . ASN A 1 128 ? 29.397 -0.965 -31.019 1.00 92.44 128 ASN A CA 1
ATOM 940 C C . ASN A 1 128 ? 28.280 -1.008 -29.980 1.00 92.44 128 ASN A C 1
ATOM 942 O O . ASN A 1 128 ? 28.608 -1.076 -28.806 1.00 92.44 128 ASN A O 1
ATOM 946 N N . GLY A 1 129 ? 27.008 -0.920 -30.385 1.00 93.69 129 GLY A N 1
ATOM 947 C CA . GLY A 1 129 ? 25.856 -0.857 -29.488 1.00 93.69 129 GLY A CA 1
ATOM 948 C C . GLY A 1 129 ? 25.639 0.517 -28.854 1.00 93.69 129 GLY A C 1
ATOM 949 O O . GLY A 1 129 ? 26.285 1.512 -29.205 1.00 93.69 129 GLY A O 1
ATOM 950 N N . TYR A 1 130 ? 24.720 0.554 -27.894 1.00 94.62 130 TYR A N 1
ATOM 951 C CA . TYR A 1 130 ? 24.406 1.721 -27.079 1.00 94.62 130 TYR A CA 1
ATOM 952 C C . TYR A 1 130 ? 24.832 1.531 -25.626 1.00 94.62 130 TYR A C 1
ATOM 954 O O . TYR A 1 130 ? 24.646 0.472 -25.036 1.00 94.62 130 TYR A O 1
ATOM 962 N N . THR A 1 131 ? 25.322 2.601 -25.016 1.00 95.69 131 THR A N 1
ATOM 963 C CA . THR A 1 131 ? 25.329 2.797 -23.569 1.00 95.69 131 THR A CA 1
ATOM 964 C C . THR A 1 131 ? 24.071 3.570 -23.199 1.00 95.69 131 THR A C 1
ATOM 966 O O . THR A 1 131 ? 23.892 4.728 -23.584 1.00 95.69 131 THR A O 1
ATOM 969 N N . VAL A 1 132 ? 23.177 2.917 -22.466 1.00 94.81 132 VAL A N 1
ATOM 970 C CA . VAL A 1 132 ? 21.866 3.452 -22.094 1.00 94.81 132 VAL A CA 1
ATOM 971 C C . VAL A 1 132 ? 21.863 3.773 -20.610 1.00 94.81 132 VAL A C 1
ATOM 973 O O . VAL A 1 132 ? 22.309 2.954 -19.813 1.00 94.81 132 VAL A O 1
ATOM 976 N N . THR A 1 133 ? 21.333 4.939 -20.242 1.00 95.19 133 THR A N 1
ATOM 977 C CA . THR A 1 133 ? 21.055 5.301 -18.847 1.00 95.19 133 THR A CA 1
ATOM 978 C C . THR A 1 133 ? 19.555 5.442 -18.656 1.00 95.19 133 THR A C 1
ATOM 980 O O . THR A 1 133 ? 18.885 6.172 -19.391 1.00 95.19 133 THR A O 1
ATOM 983 N N . VAL A 1 134 ? 19.035 4.749 -17.648 1.00 94.62 134 VAL A N 1
ATOM 984 C CA . VAL A 1 134 ? 17.635 4.804 -17.250 1.00 94.62 134 VAL A CA 1
ATOM 985 C C . VAL A 1 134 ? 17.522 5.149 -15.776 1.00 94.62 134 VAL A C 1
ATOM 987 O O . VAL A 1 134 ? 18.256 4.625 -14.940 1.00 94.62 134 VAL A O 1
ATOM 990 N N . THR A 1 135 ? 16.560 6.004 -15.469 1.00 92.88 135 THR A N 1
ATOM 991 C CA . THR A 1 135 ? 16.162 6.372 -14.119 1.00 92.88 135 THR A CA 1
ATOM 992 C C . THR A 1 135 ? 14.707 5.979 -13.920 1.00 92.88 135 THR A C 1
ATOM 994 O O . THR A 1 135 ? 13.834 6.409 -14.670 1.00 92.88 135 THR A O 1
ATOM 997 N N . VAL A 1 136 ? 14.424 5.169 -12.905 1.00 89.12 136 VAL A N 1
ATOM 998 C CA . VAL A 1 136 ? 13.063 4.771 -12.546 1.00 89.12 136 VAL A CA 1
ATOM 999 C C . VAL A 1 136 ? 12.650 5.461 -11.259 1.00 89.12 136 VAL A C 1
ATOM 1001 O O . VAL A 1 136 ? 13.284 5.307 -10.212 1.00 89.12 136 VAL A O 1
ATOM 1004 N N . LEU A 1 137 ? 11.544 6.188 -11.352 1.00 84.81 137 LEU A N 1
ATOM 1005 C CA . LEU A 1 137 ? 10.839 6.799 -10.241 1.00 84.81 137 LEU A CA 1
ATOM 1006 C C . LEU A 1 137 ? 9.656 5.893 -9.911 1.00 84.81 137 LEU A C 1
ATOM 1008 O O . LEU A 1 137 ? 8.828 5.627 -10.783 1.00 84.81 137 LEU A O 1
ATOM 1012 N N . SER A 1 138 ? 9.570 5.390 -8.679 1.00 79.25 138 SER A N 1
ATOM 1013 C CA . SER A 1 138 ? 8.431 4.539 -8.314 1.00 79.25 138 SER A CA 1
ATOM 1014 C C . SER A 1 138 ? 7.129 5.319 -8.476 1.00 79.25 138 SER A C 1
ATOM 1016 O O . SER A 1 138 ? 7.084 6.503 -8.137 1.00 79.25 138 SER A O 1
ATOM 1018 N N . GLY A 1 139 ? 6.088 4.675 -8.992 1.00 73.94 139 GLY A N 1
ATOM 1019 C CA . GLY A 1 139 ? 4.760 5.278 -9.085 1.00 73.94 139 GLY A CA 1
ATOM 1020 C C . GLY A 1 139 ? 4.172 5.517 -7.700 1.00 73.94 139 GLY A C 1
ATOM 1021 O O . GLY A 1 139 ? 4.479 4.775 -6.763 1.00 73.94 139 GLY A O 1
ATOM 1022 N N . GLU A 1 140 ? 3.339 6.547 -7.560 1.00 77.12 140 GLU A N 1
ATOM 1023 C CA . GLU A 1 140 ? 2.476 6.658 -6.385 1.00 77.12 140 GLU A CA 1
ATOM 1024 C C . GLU A 1 140 ? 1.427 5.541 -6.447 1.00 77.12 140 GLU A C 1
ATOM 1026 O O . GLU A 1 140 ? 0.777 5.340 -7.472 1.00 77.12 140 GLU A O 1
ATOM 1031 N N . ARG A 1 141 ? 1.289 4.779 -5.362 1.00 75.25 141 ARG A N 1
ATOM 1032 C CA . ARG A 1 141 ? 0.343 3.666 -5.252 1.00 75.25 141 ARG A CA 1
ATOM 1033 C C . ARG A 1 141 ? -0.628 3.924 -4.137 1.00 75.25 141 ARG A C 1
ATOM 1035 O O . ARG A 1 141 ? -0.196 4.161 -3.017 1.00 75.25 141 ARG A O 1
ATOM 1042 N N . CYS A 1 142 ? -1.913 3.800 -4.423 1.00 78.12 142 CYS A N 1
ATOM 1043 C CA . CYS A 1 142 ? -2.959 4.009 -3.440 1.00 78.12 142 CYS A CA 1
ATOM 1044 C C . CYS A 1 142 ? -3.590 2.683 -3.014 1.00 78.12 142 CYS A C 1
ATOM 1046 O O . CYS A 1 142 ? -3.712 1.747 -3.800 1.00 78.12 142 CYS A O 1
ATOM 1048 N N . GLN A 1 143 ? -3.962 2.581 -1.744 1.00 78.31 143 GLN A N 1
ATOM 1049 C CA . GLN A 1 143 ? -4.655 1.427 -1.191 1.00 78.31 143 GLN A CA 1
ATOM 1050 C C . GLN A 1 143 ? -5.734 1.879 -0.223 1.00 78.31 143 GLN A C 1
ATOM 1052 O O . GLN A 1 143 ? -5.549 2.835 0.535 1.00 78.31 143 GLN A O 1
ATOM 1057 N N . ASN A 1 144 ? -6.839 1.139 -0.218 1.00 82.75 144 ASN A N 1
ATOM 1058 C CA . ASN A 1 144 ? -7.837 1.242 0.832 1.00 82.75 144 ASN A CA 1
ATOM 1059 C C . ASN A 1 144 ? -7.476 0.279 1.959 1.00 82.75 144 ASN A C 1
ATOM 1061 O O . ASN A 1 144 ? -7.015 -0.841 1.720 1.00 82.75 144 ASN A O 1
ATOM 1065 N N . PHE A 1 145 ? -7.734 0.699 3.191 1.00 80.56 145 PHE A N 1
ATOM 1066 C CA . PHE A 1 145 ? -7.543 -0.138 4.362 1.00 80.56 145 PHE A CA 1
ATOM 1067 C C . PHE A 1 145 ? -8.775 -0.135 5.253 1.00 80.56 145 PHE A C 1
ATOM 1069 O O . PHE A 1 145 ? -9.494 0.862 5.377 1.00 80.56 145 PHE A O 1
ATOM 1076 N N . THR A 1 146 ? -8.991 -1.273 5.905 1.00 81.81 146 THR A N 1
ATOM 1077 C CA . THR A 1 146 ? -9.910 -1.405 7.031 1.00 81.81 146 THR A CA 1
ATOM 1078 C C . THR A 1 146 ? -9.208 -2.153 8.154 1.00 81.81 146 THR A C 1
ATOM 1080 O O . THR A 1 146 ? -8.764 -3.287 7.975 1.00 81.81 146 THR A O 1
ATOM 1083 N N . THR A 1 147 ? -9.152 -1.530 9.326 1.00 78.69 147 THR A N 1
ATOM 1084 C CA . THR A 1 147 ? -8.719 -2.172 10.566 1.00 78.69 147 THR A CA 1
ATOM 1085 C C . THR A 1 147 ? -9.930 -2.347 11.470 1.00 78.69 147 THR A C 1
ATOM 1087 O O . THR A 1 147 ? -10.675 -1.393 11.696 1.00 78.69 147 THR A O 1
ATOM 1090 N N . THR A 1 148 ? -10.134 -3.557 11.991 1.00 80.44 148 THR A N 1
ATOM 1091 C CA . THR A 1 148 ? -11.231 -3.873 12.917 1.00 80.44 148 THR A CA 1
ATOM 1092 C C . THR A 1 148 ? -10.678 -4.384 14.242 1.00 80.44 148 THR A C 1
ATOM 1094 O O . THR A 1 148 ? -9.805 -5.251 14.258 1.00 80.44 148 THR A O 1
ATOM 1097 N N . SER A 1 149 ? -11.213 -3.856 15.342 1.00 76.75 149 SER A N 1
ATOM 1098 C CA . SER A 1 149 ? -11.020 -4.353 16.705 1.00 76.75 149 SER A CA 1
ATOM 1099 C C . SER A 1 149 ? -12.380 -4.746 17.264 1.00 76.75 149 SER A C 1
ATOM 1101 O O . SER A 1 149 ? -13.333 -3.977 17.159 1.00 76.75 149 SER A O 1
ATOM 1103 N N . GLU A 1 150 ? -12.467 -5.913 17.889 1.00 75.38 150 GLU A N 1
ATOM 1104 C CA . GLU A 1 150 ? -13.725 -6.456 18.409 1.00 75.38 150 GLU A CA 1
ATOM 1105 C C . GLU A 1 150 ? -13.634 -6.670 19.920 1.00 75.38 150 GLU A C 1
ATOM 1107 O O . GLU A 1 150 ? -12.638 -7.183 20.429 1.00 75.38 150 GLU A O 1
ATOM 1112 N N . TYR A 1 151 ? -14.693 -6.308 20.644 1.00 72.50 151 TYR A N 1
ATOM 1113 C CA . TYR A 1 151 ? -14.897 -6.735 22.023 1.00 72.50 151 TYR A CA 1
ATOM 1114 C C . TYR A 1 151 ? -15.779 -7.981 22.023 1.00 72.50 151 TYR A C 1
ATOM 1116 O O . TYR A 1 151 ? -16.988 -7.920 21.789 1.00 72.50 151 TYR A O 1
ATOM 1124 N N . LEU A 1 152 ? -15.142 -9.127 22.255 1.00 67.56 152 LEU A N 1
ATOM 1125 C CA . LEU A 1 152 ? -15.738 -10.447 22.040 1.00 67.56 152 LEU A CA 1
ATOM 1126 C C . LEU A 1 152 ? -16.440 -11.043 23.265 1.00 67.56 152 LEU A C 1
ATOM 1128 O O . LEU A 1 152 ? -17.071 -12.089 23.141 1.00 67.56 152 LEU A O 1
ATOM 1132 N N . LYS A 1 153 ? -16.307 -10.437 24.451 1.00 75.12 153 LYS A N 1
ATOM 1133 C CA . LYS A 1 153 ? -16.666 -11.109 25.705 1.00 75.12 153 LYS A CA 1
ATOM 1134 C C . LYS A 1 153 ? -17.109 -10.141 26.791 1.00 75.12 153 LYS A C 1
ATOM 1136 O O . LYS A 1 153 ? -16.271 -9.451 27.350 1.00 75.12 153 LYS A O 1
ATOM 1141 N N . LEU A 1 154 ? -18.389 -10.193 27.162 1.00 77.88 154 LEU A N 1
ATOM 1142 C CA . LEU A 1 154 ? -18.867 -9.692 28.452 1.00 77.88 154 LEU A CA 1
ATOM 1143 C C . LEU A 1 154 ? -18.720 -10.809 29.489 1.00 77.88 154 LEU A C 1
ATOM 1145 O O . LEU A 1 154 ? -19.358 -11.855 29.353 1.00 77.88 154 LEU A O 1
ATOM 1149 N N . SER A 1 155 ? -17.876 -10.612 30.499 1.00 85.00 155 SER A N 1
ATOM 1150 C CA . SER A 1 155 ? -17.725 -11.576 31.592 1.00 85.00 155 SER A CA 1
ATOM 1151 C C . SER A 1 155 ? -18.643 -11.263 32.776 1.00 85.00 155 SER A C 1
ATOM 1153 O O . SER A 1 155 ? -19.135 -10.143 32.926 1.00 85.00 155 SER A O 1
ATOM 1155 N N . ILE A 1 156 ? -18.850 -12.240 33.661 1.00 83.56 156 ILE A N 1
ATOM 1156 C CA . ILE A 1 156 ? -19.540 -11.998 34.939 1.00 83.56 156 ILE A CA 1
ATOM 1157 C C . ILE A 1 156 ? -18.759 -10.982 35.782 1.00 83.56 156 ILE A C 1
ATOM 1159 O O . ILE A 1 156 ? -19.359 -10.112 36.406 1.00 83.56 156 ILE A O 1
ATOM 1163 N N . GLY A 1 157 ? -17.426 -11.031 35.757 1.00 83.81 157 GLY A N 1
ATOM 1164 C CA . GLY A 1 157 ? -16.565 -10.034 36.391 1.00 83.81 157 GLY A CA 1
ATOM 1165 C C . GLY A 1 157 ? -16.867 -8.609 35.926 1.00 83.81 157 GLY A C 1
ATOM 1166 O O . GLY A 1 157 ? -16.959 -7.698 36.749 1.00 83.81 157 GLY A O 1
ATOM 1167 N N . ASP A 1 158 ? -17.112 -8.421 34.628 1.00 83.38 158 ASP A N 1
ATOM 1168 C CA . ASP A 1 158 ? -17.447 -7.112 34.061 1.00 83.38 158 ASP A CA 1
ATOM 1169 C C . ASP A 1 158 ? -18.800 -6.587 34.558 1.00 83.38 158 ASP A C 1
ATOM 1171 O O . ASP A 1 158 ? -18.933 -5.386 34.812 1.00 83.38 158 ASP A O 1
ATOM 1175 N N . LEU A 1 159 ? -19.779 -7.471 34.790 1.00 82.06 159 LEU A N 1
ATOM 1176 C CA . LEU A 1 159 ? -21.057 -7.082 35.391 1.00 82.06 159 LEU A CA 1
ATOM 1177 C C . LEU A 1 159 ? -20.884 -6.505 36.797 1.00 82.06 159 LEU A C 1
ATOM 1179 O O . LEU A 1 159 ? -21.609 -5.585 37.163 1.00 82.06 159 LEU A O 1
ATOM 1183 N N . PHE A 1 160 ? -19.928 -7.013 37.576 1.00 81.94 160 PHE A N 1
ATOM 1184 C CA . PHE A 1 160 ? -19.668 -6.557 38.943 1.00 81.94 160 PHE A CA 1
ATOM 1185 C C . PHE A 1 160 ? -18.532 -5.531 39.039 1.00 81.94 160 PHE A C 1
ATOM 1187 O O . PHE A 1 160 ? -18.129 -5.153 40.138 1.00 81.94 160 PHE A O 1
ATOM 1194 N N . ARG A 1 161 ? -18.003 -5.034 37.916 1.00 81.75 161 ARG A N 1
ATOM 1195 C CA . ARG A 1 161 ? -16.925 -4.042 37.946 1.00 81.75 161 ARG A CA 1
ATOM 1196 C C . ARG A 1 161 ? -17.385 -2.782 38.690 1.00 81.75 161 ARG A C 1
ATOM 1198 O O . ARG A 1 161 ? -18.346 -2.134 38.285 1.00 81.75 161 ARG A O 1
ATOM 1205 N N . GLY A 1 162 ? -16.698 -2.437 39.779 1.00 77.44 162 GLY A N 1
ATOM 1206 C CA . GLY A 1 162 ? -17.044 -1.286 40.625 1.00 77.44 162 GLY A CA 1
ATOM 1207 C C . GLY A 1 162 ? -18.147 -1.538 41.663 1.00 77.44 162 GLY A C 1
ATOM 1208 O O . GLY A 1 162 ? -18.555 -0.598 42.336 1.00 77.44 162 GLY A O 1
ATOM 1209 N N . VAL A 1 163 ? -18.612 -2.780 41.826 1.00 78.81 163 VAL A N 1
ATOM 1210 C CA . VAL A 1 163 ? -19.516 -3.198 42.910 1.00 78.81 163 VAL A CA 1
ATOM 1211 C C . VAL A 1 163 ? -18.973 -4.454 43.596 1.00 78.81 163 VAL A C 1
ATOM 1213 O O . VAL A 1 163 ? -18.168 -5.195 43.035 1.00 78.81 163 VAL A O 1
ATOM 1216 N N . GLN A 1 164 ? -19.378 -4.704 44.841 1.00 85.56 164 GLN A N 1
ATOM 1217 C CA . GLN A 1 164 ? -18.897 -5.872 45.577 1.00 85.56 164 GLN A CA 1
ATOM 1218 C C . GLN A 1 164 ? -19.481 -7.163 44.984 1.00 85.56 164 GLN A C 1
ATOM 1220 O O . GLN A 1 164 ? -20.689 -7.384 45.029 1.00 85.56 164 GLN A O 1
ATOM 1225 N N . MET A 1 165 ? -18.616 -8.032 44.451 1.00 84.19 165 MET A N 1
ATOM 1226 C CA . MET A 1 165 ? -19.023 -9.349 43.959 1.00 84.19 165 MET A CA 1
ATOM 1227 C C . MET A 1 165 ? -19.261 -10.315 45.136 1.00 84.19 165 MET A C 1
ATOM 1229 O O . MET A 1 165 ? -18.364 -10.479 45.974 1.00 84.19 165 MET A O 1
ATOM 1233 N N . PRO A 1 166 ? -20.423 -10.992 45.205 1.00 85.81 166 PRO A N 1
ATOM 1234 C CA . PRO A 1 166 ? -20.682 -12.012 46.215 1.00 85.81 166 PRO A CA 1
ATOM 1235 C C . PRO A 1 166 ? -19.654 -13.146 46.167 1.00 85.81 166 PRO A C 1
ATOM 1237 O O . PRO A 1 166 ? -19.249 -13.602 45.096 1.00 85.81 166 PRO A O 1
ATOM 1240 N N . SER A 1 167 ? -19.240 -13.637 47.337 1.00 87.44 167 SER A N 1
ATOM 1241 C CA . SER A 1 167 ? -18.168 -14.634 47.459 1.00 87.44 167 SER A CA 1
ATOM 1242 C C . SER A 1 167 ? -18.432 -15.918 46.670 1.00 87.44 167 SER A C 1
ATOM 1244 O O . SER A 1 167 ? -17.510 -16.426 46.039 1.00 87.44 167 SER A O 1
ATOM 1246 N N . HIS A 1 168 ? -19.680 -16.387 46.652 1.00 84.88 168 HIS A N 1
ATOM 1247 C CA . HIS A 1 168 ? -20.115 -17.595 45.948 1.00 84.88 168 HIS A CA 1
ATOM 1248 C C . HIS A 1 168 ? -20.144 -17.448 44.413 1.00 84.88 168 HIS A C 1
ATOM 1250 O O . HIS A 1 168 ? -20.241 -18.448 43.710 1.00 84.88 168 HIS A O 1
ATOM 1256 N N . ILE A 1 169 ? -20.029 -16.223 43.882 1.00 82.31 169 ILE A N 1
ATOM 1257 C CA . ILE A 1 169 ? -20.030 -15.943 42.434 1.00 82.31 169 ILE A CA 1
ATOM 1258 C C . ILE A 1 169 ? -18.609 -15.748 41.898 1.00 82.31 169 ILE A C 1
ATOM 1260 O O . ILE A 1 169 ? -18.377 -15.905 40.702 1.00 82.31 169 ILE A O 1
ATOM 1264 N N . ARG A 1 170 ? -17.629 -15.465 42.768 1.00 86.0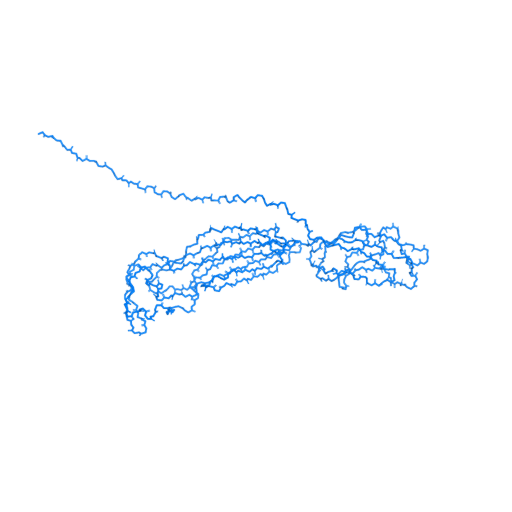6 170 ARG A N 1
ATOM 1265 C CA . ARG A 1 170 ? -16.242 -15.174 42.359 1.00 86.06 170 ARG A CA 1
ATOM 1266 C C . ARG A 1 170 ? -15.610 -16.259 41.492 1.00 86.06 170 ARG A C 1
ATOM 1268 O O . ARG A 1 170 ? -14.863 -15.929 40.579 1.00 86.06 170 ARG A O 1
ATOM 1275 N N . GLN A 1 171 ? -15.967 -17.524 41.710 1.00 86.56 171 GLN A N 1
ATOM 1276 C CA . GLN A 1 171 ? -15.497 -18.647 40.890 1.00 86.56 171 GLN A CA 1
ATOM 1277 C C . GLN A 1 171 ? -15.949 -18.585 39.420 1.00 86.56 171 GLN A C 1
ATOM 1279 O O . GLN A 1 171 ? -15.373 -19.252 38.568 1.00 86.56 171 GLN A O 1
ATOM 1284 N N . PHE A 1 172 ? -16.966 -17.779 39.110 1.00 84.81 172 PHE A N 1
ATOM 1285 C CA . PHE A 1 172 ? -17.484 -17.595 37.761 1.00 84.81 172 PHE A CA 1
ATOM 1286 C C . PHE A 1 172 ? -17.031 -16.279 37.117 1.00 84.81 172 PHE A C 1
ATOM 1288 O O . PHE A 1 172 ? -17.448 -15.998 35.999 1.00 84.81 172 PHE A O 1
ATOM 1295 N N . ALA A 1 173 ? -16.189 -15.465 37.768 1.00 84.75 173 ALA A N 1
ATOM 1296 C CA . ALA A 1 173 ? -15.846 -14.120 37.291 1.00 84.75 173 ALA A CA 1
ATOM 1297 C C . ALA A 1 173 ? -15.369 -14.090 35.825 1.00 84.75 173 ALA A C 1
ATOM 1299 O O . ALA A 1 173 ? -15.800 -13.229 35.061 1.00 84.75 173 ALA A O 1
ATOM 1300 N N . ASP A 1 174 ? -14.579 -15.078 35.402 1.00 84.06 174 ASP A N 1
ATOM 1301 C CA . ASP A 1 174 ? -14.049 -15.159 34.038 1.00 84.06 174 ASP A CA 1
ATOM 1302 C C . ASP A 1 174 ? -14.995 -15.831 33.030 1.00 84.06 174 ASP A C 1
ATOM 1304 O O . ASP A 1 174 ? -14.660 -15.936 31.845 1.00 84.06 174 ASP A O 1
ATOM 1308 N N . ARG A 1 175 ? -16.181 -16.298 33.440 1.00 83.38 175 ARG A N 1
ATOM 1309 C CA . ARG A 1 175 ? -17.143 -16.922 32.518 1.00 83.38 175 ARG A CA 1
ATOM 1310 C C . ARG A 1 175 ? -17.712 -15.879 31.563 1.00 83.38 175 ARG A C 1
ATOM 1312 O O . ARG A 1 175 ? -18.126 -14.798 31.977 1.00 83.38 175 ARG A O 1
ATOM 1319 N N . SER A 1 176 ? -17.730 -16.222 30.275 1.00 81.75 176 SER A N 1
ATOM 1320 C CA . SER A 1 176 ? -18.354 -15.394 29.241 1.00 81.75 176 SER A CA 1
ATOM 1321 C C . SER A 1 176 ? -19.868 -15.547 29.289 1.00 81.75 176 SER A C 1
ATOM 1323 O O . SER A 1 176 ? -20.367 -16.668 29.300 1.00 81.75 176 SER A O 1
ATOM 1325 N N . LEU A 1 177 ? -20.591 -14.432 29.263 1.00 77.19 177 LEU A N 1
ATOM 1326 C CA . LEU A 1 177 ? -22.053 -14.407 29.166 1.00 77.19 177 LEU A CA 1
ATOM 1327 C C . LEU A 1 177 ? -22.545 -14.433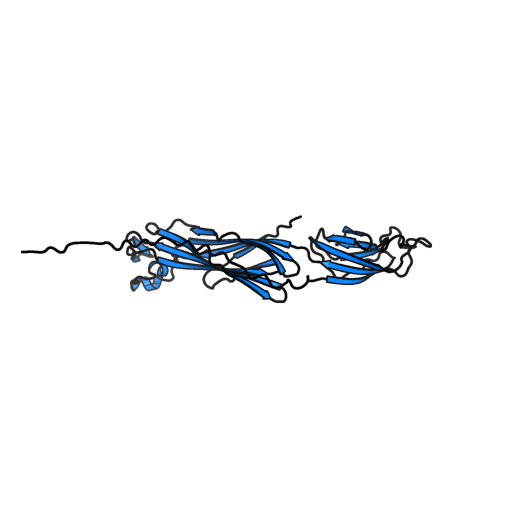 27.722 1.00 77.19 177 LEU A C 1
ATOM 1329 O O . LEU A 1 177 ? -23.711 -14.709 27.461 1.00 77.19 177 LEU A O 1
ATOM 1333 N N . ILE A 1 178 ? -21.663 -14.091 26.785 1.00 74.62 178 ILE A N 1
ATOM 1334 C CA . ILE A 1 178 ? -21.997 -13.883 25.381 1.00 74.62 178 ILE A CA 1
ATOM 1335 C C . ILE A 1 178 ? -20.920 -14.575 24.548 1.00 74.62 178 ILE A C 1
ATOM 1337 O O . ILE A 1 178 ? -19.737 -14.534 24.884 1.00 74.62 178 ILE A O 1
ATOM 1341 N N . SER A 1 179 ? -21.333 -15.264 23.489 1.00 65.94 179 SER A N 1
ATOM 1342 C CA . SER A 1 179 ? -20.453 -16.030 22.593 1.00 65.94 179 SER A CA 1
ATOM 1343 C C . SER A 1 179 ? -20.168 -15.319 21.266 1.00 65.94 179 SER A C 1
ATOM 1345 O O . SER A 1 179 ? -19.503 -15.874 20.395 1.00 65.94 179 SER A O 1
ATOM 1347 N N . ARG A 1 180 ? -20.688 -14.099 21.095 1.00 69.00 180 ARG A N 1
ATOM 1348 C CA . ARG A 1 180 ? -20.583 -13.279 19.884 1.00 69.00 180 ARG A CA 1
ATOM 1349 C C . ARG A 1 180 ? -19.956 -11.919 20.212 1.00 69.00 180 ARG A C 1
ATOM 1351 O O . ARG A 1 180 ? -20.078 -11.480 21.358 1.00 69.00 180 ARG A O 1
ATOM 1358 N N . PRO A 1 181 ? -19.335 -11.239 19.227 1.00 67.75 181 PRO A N 1
ATOM 1359 C CA . PRO A 1 181 ? -18.874 -9.867 19.398 1.00 67.75 181 PRO A CA 1
ATOM 1360 C C . PRO A 1 181 ? -20.001 -8.996 19.949 1.00 67.75 181 PRO A C 1
ATOM 1362 O O . PRO A 1 181 ? -21.111 -9.000 19.412 1.00 67.75 181 PRO A O 1
ATOM 1365 N N . LEU A 1 182 ? -19.726 -8.267 21.027 1.00 75.81 182 LEU A N 1
ATOM 1366 C CA . LEU A 1 182 ? -20.674 -7.333 21.629 1.00 75.81 182 LEU A CA 1
ATOM 1367 C C . LEU A 1 182 ? -20.586 -5.962 20.963 1.00 75.81 182 LEU A C 1
ATOM 1369 O O . LEU A 1 182 ? -21.596 -5.300 20.738 1.00 75.81 182 LEU A O 1
ATOM 1373 N N . ALA A 1 183 ? -19.359 -5.543 20.669 1.00 76.19 183 ALA A N 1
ATOM 1374 C CA . ALA A 1 183 ? -19.056 -4.277 20.038 1.00 76.19 183 ALA A CA 1
ATOM 1375 C C . ALA A 1 183 ? -17.887 -4.448 19.074 1.00 76.19 183 ALA A C 1
ATOM 1377 O O . ALA A 1 183 ? -16.985 -5.255 19.318 1.00 76.19 183 ALA A O 1
ATOM 1378 N N . TYR A 1 184 ? -17.862 -3.632 18.027 1.00 79.75 184 TYR A N 1
ATOM 1379 C CA . TYR A 1 184 ? -16.669 -3.447 17.213 1.00 79.75 184 TYR A CA 1
ATOM 1380 C C . TYR A 1 184 ? -16.303 -1.977 17.098 1.00 79.75 184 TYR A C 1
ATOM 1382 O O . TYR A 1 184 ? -17.124 -1.071 17.265 1.00 79.75 184 TYR A O 1
ATOM 1390 N N . MET A 1 185 ? -15.043 -1.775 16.746 1.00 76.56 185 MET A N 1
ATOM 1391 C CA . MET A 1 185 ? -14.473 -0.517 16.323 1.00 76.56 185 MET A CA 1
ATOM 1392 C C . MET A 1 185 ? -13.796 -0.736 14.970 1.00 76.56 185 MET A C 1
ATOM 1394 O O . MET A 1 185 ? -13.039 -1.691 14.803 1.00 76.56 185 MET A O 1
ATOM 1398 N N . GLN A 1 186 ? -14.085 0.129 14.004 1.00 79.75 186 GLN A N 1
ATOM 1399 C CA . GLN A 1 186 ? -13.547 0.085 12.649 1.00 79.75 186 GLN A CA 1
ATOM 1400 C C . GLN A 1 186 ? -12.892 1.413 12.286 1.00 79.75 186 GLN A C 1
ATOM 1402 O O . GLN A 1 186 ? -13.516 2.472 12.379 1.00 79.75 186 GLN A O 1
ATOM 1407 N N . LEU A 1 187 ? -11.655 1.332 11.806 1.00 77.56 187 LEU A N 1
ATOM 1408 C CA . LE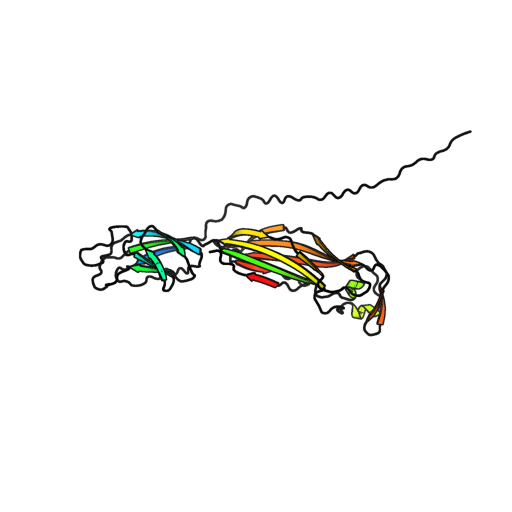U A 1 187 ? -10.944 2.426 11.160 1.00 77.56 187 LEU A CA 1
ATOM 1409 C C . LEU A 1 187 ? -10.849 2.119 9.669 1.00 77.56 187 LEU A C 1
ATOM 1411 O O . LEU A 1 187 ? -10.366 1.056 9.283 1.00 77.56 187 LEU A O 1
ATOM 1415 N N . LYS A 1 188 ? -11.327 3.044 8.841 1.00 81.88 188 LYS A N 1
ATOM 1416 C CA . LYS A 1 188 ? -11.309 2.920 7.382 1.00 81.88 188 LYS A CA 1
ATOM 1417 C C . LYS A 1 188 ? -10.566 4.096 6.789 1.00 81.88 188 LYS A C 1
ATOM 1419 O O . LYS A 1 188 ? -10.643 5.206 7.313 1.00 81.88 188 LYS A O 1
ATOM 1424 N N . GLY A 1 189 ? -9.920 3.887 5.660 1.00 80.50 189 GLY A N 1
ATOM 1425 C CA . GLY A 1 189 ? -9.308 4.984 4.940 1.00 80.50 189 GLY A CA 1
ATOM 1426 C C . GLY A 1 189 ? -8.655 4.540 3.654 1.00 80.50 189 GLY A C 1
ATOM 1427 O O . GLY A 1 189 ? -8.760 3.386 3.245 1.00 80.50 189 GLY A O 1
ATOM 1428 N N . SER A 1 190 ? -7.971 5.491 3.050 1.00 80.00 190 SER A N 1
ATOM 1429 C CA . SER A 1 190 ? -7.113 5.292 1.901 1.00 80.00 190 SER A CA 1
ATOM 1430 C C . SER A 1 190 ? -5.772 5.949 2.178 1.00 80.00 190 SER A C 1
ATOM 1432 O O . SER A 1 190 ? -5.710 7.009 2.810 1.00 80.00 190 SER A O 1
ATOM 1434 N N . TRP A 1 191 ? -4.693 5.355 1.699 1.00 81.81 191 TRP A N 1
ATOM 1435 C CA . TRP A 1 191 ? -3.397 6.016 1.668 1.00 81.81 191 TRP A CA 1
ATOM 1436 C C . TRP A 1 191 ? -2.735 5.792 0.328 1.00 81.81 191 TRP A C 1
ATOM 1438 O O . TRP A 1 191 ? -2.988 4.785 -0.324 1.00 81.81 191 TRP A O 1
ATOM 1448 N N . CYS A 1 192 ? -1.858 6.713 -0.045 1.00 80.19 192 CYS A N 1
ATOM 1449 C CA . CYS A 1 192 ? -0.952 6.535 -1.156 1.00 80.19 192 CYS A CA 1
ATOM 1450 C C . CYS A 1 192 ? 0.485 6.510 -0.656 1.00 80.19 192 CYS A C 1
ATOM 1452 O O . CYS A 1 192 ? 0.818 7.167 0.331 1.00 80.19 192 CYS A O 1
ATOM 1454 N N . TYR A 1 193 ? 1.318 5.709 -1.300 1.00 76.38 193 TYR A N 1
ATOM 1455 C CA . TYR A 1 193 ? 2.724 5.588 -0.987 1.00 76.38 193 TYR A CA 1
ATOM 1456 C C . TYR A 1 193 ? 3.561 5.575 -2.256 1.00 76.38 193 TYR A C 1
ATOM 1458 O O . TYR A 1 193 ? 3.173 5.037 -3.290 1.00 76.38 193 TYR A O 1
ATOM 1466 N N . GLN A 1 194 ? 4.736 6.172 -2.163 1.00 75.00 194 GLN A N 1
ATOM 1467 C CA . GLN A 1 194 ? 5.699 6.276 -3.237 1.00 75.00 194 GLN A CA 1
ATOM 1468 C C . GLN A 1 194 ? 7.088 6.201 -2.615 1.00 75.00 194 GLN A C 1
ATOM 1470 O O . GLN A 1 194 ? 7.363 6.886 -1.634 1.00 75.00 194 GLN A O 1
ATOM 1475 N N . ASN A 1 195 ? 7.986 5.396 -3.185 1.00 71.50 195 ASN A N 1
ATOM 1476 C CA . ASN A 1 195 ? 9.387 5.344 -2.752 1.00 71.50 195 ASN A CA 1
ATOM 1477 C C . ASN A 1 195 ? 9.568 5.072 -1.250 1.00 71.50 195 ASN A C 1
ATOM 1479 O O . ASN A 1 195 ? 10.349 5.747 -0.582 1.00 71.50 195 ASN A O 1
ATOM 1483 N N . ASN A 1 196 ? 8.829 4.101 -0.714 1.00 69.56 196 ASN A N 1
ATOM 1484 C CA . ASN A 1 196 ? 8.843 3.769 0.709 1.00 69.56 196 ASN A CA 1
ATOM 1485 C C . ASN A 1 196 ? 8.343 4.902 1.627 1.00 69.56 196 ASN A C 1
ATOM 1487 O O . ASN A 1 196 ? 8.543 4.839 2.835 1.00 69.56 196 ASN A O 1
ATOM 1491 N N . GLN A 1 197 ? 7.666 5.922 1.097 1.00 70.69 197 GLN A N 1
ATOM 1492 C CA . GLN A 1 197 ? 7.059 7.010 1.866 1.00 70.69 197 GLN A CA 1
ATOM 1493 C C . GLN A 1 197 ? 5.556 7.045 1.636 1.00 70.69 197 GLN A C 1
ATOM 1495 O O . GLN A 1 197 ? 5.103 6.752 0.537 1.00 70.69 197 GLN A O 1
ATOM 1500 N N . VAL A 1 198 ? 4.772 7.435 2.640 1.00 73.56 198 VAL A N 1
ATOM 1501 C CA . VAL A 1 198 ? 3.341 7.714 2.435 1.00 73.56 198 VAL A CA 1
ATOM 1502 C C . VAL A 1 198 ? 3.206 9.157 1.961 1.00 73.56 198 VAL A C 1
ATOM 1504 O O . VAL A 1 198 ? 3.671 10.083 2.621 1.00 73.56 198 VAL A O 1
ATOM 1507 N N . THR A 1 199 ? 2.574 9.342 0.813 1.00 73.50 199 THR A N 1
ATOM 1508 C CA . THR A 1 199 ? 2.455 10.623 0.105 1.00 73.50 199 THR A CA 1
ATOM 1509 C C . THR A 1 199 ? 1.098 11.280 0.320 1.00 73.50 199 THR A C 1
ATOM 1511 O O . THR A 1 199 ? 1.008 12.503 0.413 1.00 73.50 199 THR A O 1
ATOM 1514 N N . TRP A 1 200 ? 0.041 10.485 0.485 1.00 69.12 200 TRP A N 1
ATOM 1515 C CA . TRP A 1 200 ? -1.305 10.989 0.738 1.00 69.12 200 TRP A CA 1
ATOM 1516 C C . TRP A 1 200 ? -2.083 10.070 1.673 1.00 69.12 200 TRP A C 1
ATOM 1518 O O . TRP A 1 200 ? -1.833 8.868 1.742 1.00 69.12 200 TRP A O 1
ATOM 1528 N N . ARG A 1 201 ? -3.038 10.637 2.414 1.00 71.00 201 ARG A N 1
ATOM 1529 C CA . ARG A 1 201 ? -3.923 9.870 3.292 1.00 71.00 201 ARG A CA 1
ATOM 1530 C C . ARG A 1 201 ? -5.289 10.523 3.429 1.00 71.00 201 ARG A C 1
ATOM 1532 O O . ARG A 1 201 ? -5.394 11.736 3.588 1.00 71.00 201 ARG A O 1
ATOM 1539 N N . ASN A 1 202 ? -6.311 9.685 3.482 1.00 78.88 202 ASN A N 1
ATOM 1540 C CA . ASN A 1 202 ? -7.644 10.037 3.929 1.00 78.88 202 ASN A CA 1
ATOM 1541 C C . ASN A 1 202 ? -8.086 9.003 4.963 1.00 78.88 202 ASN A C 1
ATOM 1543 O O . ASN A 1 202 ? -8.319 7.839 4.641 1.00 78.88 202 ASN A O 1
ATOM 1547 N N . ILE A 1 203 ? -8.168 9.430 6.217 1.00 72.00 203 ILE A N 1
ATOM 1548 C CA . ILE A 1 203 ? -8.600 8.586 7.325 1.00 72.00 203 ILE A CA 1
ATOM 1549 C C . ILE A 1 203 ? -10.045 8.964 7.629 1.00 72.00 203 ILE A C 1
ATOM 1551 O O . ILE A 1 203 ? -10.334 10.113 7.963 1.00 72.00 203 ILE A O 1
ATOM 1555 N N . ARG A 1 204 ? -10.959 8.000 7.512 1.00 72.50 204 ARG A N 1
ATOM 1556 C CA . ARG A 1 204 ? -12.359 8.208 7.880 1.00 72.50 204 ARG A CA 1
ATOM 1557 C C . ARG A 1 204 ? -12.503 8.178 9.404 1.00 72.50 204 ARG A C 1
ATOM 1559 O O . ARG A 1 204 ? -11.737 7.478 10.072 1.00 72.50 204 ARG A O 1
ATOM 1566 N N . PRO A 1 205 ? -13.500 8.889 9.961 1.00 65.75 205 PRO A N 1
ATOM 1567 C CA . PRO A 1 205 ? -13.819 8.799 11.378 1.00 65.75 205 PRO A CA 1
ATOM 1568 C C . PRO A 1 205 ? -14.034 7.350 11.802 1.00 65.75 205 PRO A C 1
ATOM 1570 O O . PRO A 1 205 ? -14.596 6.548 11.049 1.00 65.75 205 PRO A O 1
ATOM 1573 N N . VAL A 1 206 ? -13.609 7.028 13.021 1.00 69.81 206 VAL A N 1
ATOM 1574 C CA . VAL A 1 206 ? -13.826 5.693 13.564 1.00 69.81 206 VAL A CA 1
ATOM 1575 C C . VAL A 1 206 ? -15.309 5.421 13.724 1.00 69.81 206 VAL A C 1
ATOM 1577 O O . VAL A 1 206 ? -16.056 6.211 14.299 1.00 69.81 206 VAL A O 1
ATOM 1580 N N . GLN A 1 207 ? -15.711 4.268 13.206 1.00 72.56 207 GLN A N 1
ATOM 1581 C CA . GLN A 1 207 ? -17.050 3.736 13.359 1.00 72.56 207 GLN A CA 1
ATOM 1582 C C . GLN A 1 207 ? -17.033 2.749 14.520 1.00 72.56 207 GLN A C 1
ATOM 1584 O O . GLN A 1 207 ? -16.203 1.843 14.557 1.00 72.56 207 GLN A O 1
ATOM 1589 N N . SER A 1 208 ? -17.950 2.912 15.465 1.00 72.81 208 SER A N 1
ATOM 1590 C CA . SER A 1 208 ? -18.128 1.983 16.578 1.00 72.81 208 SER A CA 1
ATOM 1591 C C . SER A 1 208 ? -19.596 1.621 16.702 1.00 72.81 208 SER A C 1
ATOM 1593 O O . SER A 1 208 ? -20.434 2.523 16.720 1.00 72.81 208 SER A O 1
ATOM 1595 N N . GLN A 1 209 ? -19.908 0.337 16.822 1.00 76.31 209 GLN A N 1
ATOM 1596 C CA . GLN A 1 209 ? -21.289 -0.122 16.934 1.00 76.31 209 GLN A CA 1
ATOM 1597 C C . GLN A 1 209 ? -21.381 -1.346 17.849 1.00 76.31 209 GLN A C 1
ATOM 1599 O O . GLN A 1 209 ? -20.419 -2.103 17.985 1.00 76.31 209 GLN A O 1
ATOM 1604 N N . LEU A 1 210 ? -22.547 -1.524 18.472 1.00 77.44 210 LEU A N 1
ATOM 1605 C CA . LEU A 1 210 ? -22.936 -2.766 19.134 1.00 77.44 210 LEU A CA 1
ATOM 1606 C C . LEU A 1 210 ? -23.457 -3.766 18.095 1.00 77.44 210 LEU A C 1
ATOM 1608 O O . LEU A 1 210 ? -24.206 -3.392 17.195 1.00 77.44 210 LEU A O 1
ATOM 1612 N N . THR A 1 211 ? -23.063 -5.028 18.218 1.00 66.25 211 THR A N 1
ATOM 1613 C CA . THR A 1 211 ? -23.373 -6.093 17.243 1.00 66.25 211 THR A CA 1
ATOM 1614 C C . THR A 1 211 ? -24.431 -7.085 17.701 1.00 66.25 211 THR A C 1
ATOM 1616 O O . THR A 1 211 ? -24.814 -7.951 16.918 1.00 66.25 211 THR A O 1
ATOM 1619 N N . GLY A 1 212 ? -24.904 -6.984 18.943 1.00 62.19 212 GLY A N 1
ATOM 1620 C CA . GLY A 1 212 ? -25.907 -7.891 19.491 1.00 62.19 212 GLY A CA 1
ATOM 1621 C C . GLY A 1 212 ? -26.966 -7.174 20.314 1.00 62.19 212 GLY A C 1
ATOM 1622 O O . GLY A 1 212 ? -26.723 -6.091 20.851 1.00 62.19 212 GLY A O 1
ATOM 1623 N N . ASP A 1 213 ? -28.122 -7.823 20.429 1.00 59.09 213 ASP A N 1
ATOM 1624 C CA . ASP A 1 213 ? -29.166 -7.448 21.373 1.00 59.09 213 ASP A CA 1
ATOM 1625 C C . ASP A 1 213 ? -28.610 -7.625 22.792 1.00 59.09 213 ASP A C 1
ATOM 1627 O O . ASP A 1 213 ? -28.065 -8.678 23.138 1.00 59.09 213 ASP A O 1
ATOM 1631 N N . GLY A 1 214 ? -28.664 -6.566 23.601 1.00 60.69 214 GLY A N 1
ATOM 1632 C CA . GLY A 1 214 ? -28.200 -6.618 24.986 1.00 60.69 214 GLY A CA 1
ATOM 1633 C C . GLY A 1 214 ? -28.931 -7.699 25.789 1.00 60.69 214 GLY A C 1
ATOM 1634 O O . GLY A 1 214 ? -30.042 -8.106 25.453 1.00 60.69 214 GLY A O 1
ATOM 1635 N N . LEU A 1 215 ? -28.320 -8.159 26.884 1.00 69.50 215 LEU A N 1
ATOM 1636 C CA . LEU A 1 215 ? -29.031 -8.993 27.856 1.00 69.50 215 LEU A CA 1
ATOM 1637 C C . LEU A 1 215 ? -30.256 -8.221 28.365 1.00 69.50 215 LEU A C 1
ATOM 1639 O O . LEU A 1 215 ? -30.151 -7.037 28.688 1.00 69.50 215 LEU A O 1
ATOM 1643 N N . THR A 1 216 ? -31.413 -8.879 28.442 1.00 74.00 216 THR A N 1
ATOM 1644 C CA . THR A 1 216 ? -32.660 -8.251 28.893 1.00 74.00 216 THR A CA 1
ATOM 1645 C C . THR A 1 216 ? -32.464 -7.556 30.245 1.00 74.00 216 THR A C 1
ATOM 1647 O O . THR A 1 216 ? -31.962 -8.156 31.193 1.00 74.00 216 THR A O 1
ATOM 1650 N N . GLY A 1 217 ? -32.846 -6.279 30.327 1.00 72.88 217 GLY A N 1
ATOM 1651 C CA . GLY A 1 217 ? -32.674 -5.455 31.530 1.00 72.88 217 GLY A CA 1
ATOM 1652 C C . GLY A 1 217 ? -31.309 -4.766 31.662 1.00 72.88 217 GLY A C 1
ATOM 1653 O O . GLY A 1 217 ? -31.133 -3.981 32.590 1.00 72.88 217 GLY A O 1
ATOM 1654 N N . LEU A 1 218 ? -30.364 -5.002 30.744 1.00 77.69 218 LEU A N 1
ATOM 1655 C CA . LEU A 1 218 ? -29.087 -4.288 30.674 1.00 77.69 218 LEU A CA 1
ATOM 1656 C C . LEU A 1 218 ? -29.075 -3.323 29.487 1.00 77.69 218 LEU A C 1
ATOM 1658 O O . LEU A 1 218 ? -29.452 -3.684 28.373 1.00 77.69 218 LEU A O 1
ATOM 1662 N N . VAL A 1 219 ? -28.573 -2.111 29.712 1.00 80.44 219 VAL A N 1
ATOM 1663 C CA . VAL A 1 219 ? -28.329 -1.139 28.644 1.00 80.44 219 VAL A CA 1
ATOM 1664 C C . VAL A 1 219 ? -26.833 -1.073 28.388 1.00 80.44 219 VAL A C 1
ATOM 1666 O O .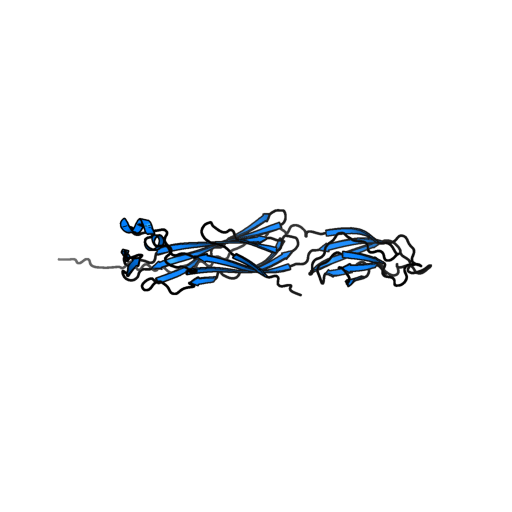 VAL A 1 219 ? -26.036 -0.772 29.278 1.00 80.44 219 VAL A O 1
ATOM 1669 N N . LEU A 1 220 ? -26.446 -1.362 27.151 1.00 79.56 220 LEU A N 1
ATOM 1670 C CA . LEU A 1 220 ? -25.078 -1.218 26.682 1.00 79.56 220 LEU A CA 1
ATOM 1671 C C . LEU A 1 220 ? -24.997 0.003 25.781 1.00 79.56 220 LEU A C 1
ATOM 1673 O O . LEU A 1 220 ? -25.868 0.239 24.947 1.00 79.56 220 LEU A O 1
ATOM 1677 N N . SER A 1 221 ? -23.936 0.782 25.938 1.00 79.38 221 SER A N 1
ATOM 1678 C CA . SER A 1 221 ? -23.636 1.892 25.036 1.00 79.38 221 SER A CA 1
ATOM 1679 C C . SER A 1 221 ? -22.153 1.914 24.716 1.00 79.38 221 SER A C 1
ATOM 1681 O O . SER A 1 221 ? -21.317 1.553 25.543 1.00 79.38 221 SER A O 1
ATOM 1683 N N . VAL A 1 222 ? -21.818 2.354 23.509 1.00 77.69 222 VAL A N 1
ATOM 1684 C CA . VAL A 1 222 ? -20.432 2.571 23.095 1.00 77.69 222 VAL A CA 1
ATOM 1685 C C . VAL A 1 222 ? -20.249 4.056 22.882 1.00 77.69 222 VAL A C 1
ATOM 1687 O O . VAL A 1 222 ? -21.027 4.687 22.171 1.00 77.69 222 VAL A O 1
ATOM 1690 N N . GLN A 1 223 ? -19.226 4.619 23.512 1.00 79.81 223 GLN A N 1
ATOM 1691 C CA . GLN A 1 223 ? -18.851 6.007 23.307 1.00 79.81 223 GLN A CA 1
ATOM 1692 C C . GLN A 1 223 ? -17.437 6.054 22.755 1.00 79.81 223 GLN A C 1
ATOM 1694 O O . GLN A 1 223 ? -16.490 5.595 23.395 1.00 79.81 223 GLN A O 1
ATOM 1699 N N . SER A 1 224 ? -17.316 6.616 21.558 1.00 69.81 224 SER A N 1
ATOM 1700 C CA . SER A 1 224 ? -16.035 6.833 20.903 1.00 69.81 224 SER A CA 1
ATOM 1701 C C . SER A 1 224 ? -15.480 8.198 21.279 1.00 69.81 224 SER A C 1
ATOM 1703 O O . SER A 1 224 ? -16.166 9.212 21.161 1.00 69.81 224 SER A O 1
ATOM 1705 N N . THR A 1 225 ? -14.225 8.230 21.708 1.00 64.94 225 THR A N 1
ATOM 1706 C CA . THR A 1 225 ? -13.435 9.454 21.817 1.00 64.94 225 THR A CA 1
ATOM 1707 C C . THR A 1 225 ? -12.400 9.431 20.699 1.00 64.94 225 THR A C 1
ATOM 1709 O O . THR A 1 225 ? -11.434 8.666 20.712 1.00 64.94 225 THR A O 1
ATOM 1712 N N . ALA A 1 226 ? -12.637 10.245 19.670 1.00 57.81 226 ALA A N 1
ATOM 1713 C CA . ALA A 1 226 ? -11.702 10.414 18.565 1.00 57.81 226 ALA A CA 1
ATOM 1714 C C . ALA A 1 226 ? -10.518 11.269 19.038 1.00 57.81 226 ALA A C 1
ATOM 1716 O O . ALA A 1 226 ? -10.526 12.488 18.911 1.00 57.81 226 ALA A O 1
ATOM 1717 N N . THR A 1 227 ? -9.515 10.628 19.632 1.00 53.25 227 THR A N 1
ATOM 1718 C CA . THR A 1 227 ? -8.285 11.287 20.099 1.00 53.25 227 THR A CA 1
ATOM 1719 C C . THR A 1 227 ? -7.055 10.587 19.542 1.00 53.25 227 THR A C 1
ATOM 1721 O O . THR A 1 227 ? -6.117 10.297 20.280 1.00 53.25 227 THR A O 1
ATOM 1724 N N . GLY A 1 228 ? -7.092 10.256 18.251 1.00 56.16 228 GLY A N 1
ATOM 1725 C CA . GLY A 1 228 ? -5.955 9.627 17.600 1.00 56.16 228 GLY A CA 1
ATOM 1726 C C . GLY A 1 228 ? -4.847 10.642 17.339 1.00 56.16 228 GLY A C 1
ATOM 1727 O O . GLY A 1 228 ? -5.107 11.673 16.717 1.00 56.16 228 GLY A O 1
ATOM 1728 N N . THR A 1 229 ? -3.620 10.363 17.774 1.00 62.25 229 THR A N 1
ATOM 1729 C CA . THR A 1 229 ? -2.433 11.075 17.281 1.00 62.25 229 THR A CA 1
ATOM 1730 C C . THR A 1 229 ? -1.889 10.345 16.060 1.00 62.25 229 THR A C 1
ATOM 1732 O O . THR A 1 229 ? -1.921 9.117 15.983 1.00 62.25 229 THR A O 1
ATOM 1735 N N . VAL A 1 230 ? -1.423 11.104 15.067 1.00 64.94 230 VAL A N 1
ATOM 1736 C CA . VAL A 1 230 ? -0.700 10.541 13.923 1.00 64.94 230 VAL A CA 1
ATOM 1737 C C . VAL A 1 230 ? 0.780 10.761 14.175 1.00 64.94 230 VAL A C 1
ATOM 1739 O O . VAL A 1 230 ? 1.264 11.888 14.092 1.00 64.94 230 VAL A O 1
ATOM 1742 N N . GLU A 1 231 ? 1.483 9.685 14.496 1.00 72.75 231 GLU A N 1
ATOM 1743 C CA . GLU A 1 231 ? 2.937 9.673 14.607 1.00 72.75 231 GLU A CA 1
ATOM 1744 C C . GLU A 1 231 ? 3.540 9.212 13.281 1.00 72.75 231 GLU A C 1
ATOM 1746 O O . GLU A 1 231 ? 3.037 8.291 12.631 1.00 72.75 231 GLU A O 1
ATOM 1751 N N . VAL A 1 232 ? 4.615 9.880 12.873 1.00 73.00 232 VAL A N 1
ATOM 1752 C CA . VAL A 1 232 ? 5.362 9.572 11.655 1.00 73.00 232 VAL A CA 1
ATOM 1753 C C . VAL A 1 232 ? 6.783 9.242 12.078 1.00 73.00 232 VAL A C 1
ATOM 1755 O O . VAL A 1 232 ? 7.478 10.102 12.613 1.00 73.00 232 VAL A O 1
ATOM 1758 N N . GLU A 1 233 ? 7.214 8.007 11.852 1.00 78.19 233 GLU A N 1
ATOM 1759 C CA . GLU A 1 233 ? 8.572 7.556 12.162 1.00 78.19 233 GLU A CA 1
ATOM 1760 C C . GLU A 1 233 ? 9.232 6.920 10.935 1.00 78.19 233 GLU A C 1
ATOM 1762 O O . GLU A 1 233 ? 8.557 6.485 10.004 1.00 78.19 233 GLU A O 1
ATOM 1767 N N . SER A 1 234 ? 10.563 6.892 10.902 1.00 69.81 234 SER A N 1
ATOM 1768 C CA . SER A 1 234 ? 11.305 6.142 9.885 1.00 69.81 234 SER A CA 1
ATOM 1769 C C . SER A 1 234 ? 11.574 4.733 10.405 1.00 69.81 234 SER A C 1
ATOM 1771 O O . SER A 1 234 ? 12.083 4.567 11.511 1.00 69.81 234 SER A O 1
ATOM 1773 N N . TYR A 1 235 ? 11.246 3.717 9.613 1.00 66.25 235 TYR A N 1
ATOM 1774 C CA . TYR A 1 235 ? 11.456 2.309 9.923 1.00 66.25 235 TYR A CA 1
ATOM 1775 C C . TYR A 1 235 ? 12.068 1.608 8.708 1.00 66.25 235 TYR A C 1
ATOM 1777 O O . TYR A 1 235 ? 11.452 1.556 7.646 1.00 66.25 235 TYR A O 1
ATOM 1785 N N . ASN A 1 236 ? 13.293 1.087 8.845 1.00 69.88 236 ASN A N 1
ATOM 1786 C CA . ASN A 1 236 ? 14.052 0.453 7.754 1.00 69.88 236 ASN A CA 1
ATOM 1787 C C . ASN A 1 236 ? 14.134 1.311 6.471 1.00 69.88 236 ASN A C 1
ATOM 1789 O O . ASN A 1 236 ? 14.050 0.797 5.358 1.00 69.88 236 ASN A O 1
ATOM 1793 N N . GLY A 1 237 ? 14.259 2.634 6.622 1.00 62.44 237 GLY A N 1
ATOM 1794 C CA . GLY A 1 237 ? 14.295 3.574 5.496 1.00 62.44 237 GLY A CA 1
ATOM 1795 C C . GLY A 1 237 ? 12.934 3.864 4.849 1.00 62.44 237 GLY A C 1
ATOM 1796 O O . GLY A 1 237 ? 12.886 4.613 3.876 1.00 62.44 237 GLY A O 1
ATOM 1797 N N . ALA A 1 238 ? 11.840 3.314 5.381 1.00 60.53 238 ALA A N 1
ATOM 1798 C CA . ALA A 1 238 ? 10.474 3.637 4.987 1.00 60.53 238 ALA A CA 1
ATOM 1799 C C . ALA A 1 238 ? 9.777 4.522 6.015 1.00 60.53 238 ALA A C 1
ATOM 1801 O O . ALA A 1 238 ? 10.059 4.455 7.209 1.00 60.53 238 ALA A O 1
ATOM 1802 N N . THR A 1 239 ? 8.810 5.320 5.576 1.00 69.56 239 THR A N 1
ATOM 1803 C CA . THR A 1 239 ? 7.941 6.044 6.496 1.00 69.56 239 THR A CA 1
ATOM 1804 C C . THR A 1 239 ? 6.904 5.097 7.083 1.00 69.56 239 THR A C 1
ATOM 1806 O O . THR A 1 239 ? 6.179 4.410 6.362 1.00 69.56 239 THR A O 1
ATOM 1809 N N . ARG A 1 240 ? 6.814 5.082 8.405 1.00 73.25 240 ARG A N 1
ATOM 1810 C CA . ARG A 1 240 ? 5.790 4.395 9.172 1.00 73.25 240 ARG A CA 1
ATOM 1811 C C . ARG A 1 240 ? 4.846 5.438 9.751 1.00 73.25 240 ARG A C 1
ATOM 1813 O O . ARG A 1 240 ? 5.279 6.374 10.418 1.00 73.25 240 ARG A O 1
ATOM 1820 N N . TYR A 1 241 ? 3.558 5.254 9.511 1.00 69.50 241 TYR A N 1
ATOM 1821 C CA . TYR A 1 241 ? 2.506 6.068 10.101 1.00 69.50 241 TYR A CA 1
ATOM 1822 C C . TYR A 1 241 ? 1.801 5.243 11.151 1.00 69.50 241 TYR A C 1
ATOM 1824 O O . TYR A 1 241 ? 1.209 4.213 10.833 1.00 69.50 241 TYR A O 1
ATOM 1832 N N . ARG A 1 242 ? 1.852 5.702 12.395 1.00 72.88 242 ARG A N 1
ATOM 1833 C CA . ARG A 1 242 ? 1.080 5.122 13.482 1.00 72.88 242 ARG A CA 1
ATOM 1834 C C . ARG A 1 242 ? -0.102 6.031 13.766 1.00 72.88 242 ARG A C 1
ATOM 1836 O O . ARG A 1 242 ? 0.059 7.200 14.099 1.00 72.88 242 ARG A O 1
ATOM 1843 N N . ILE A 1 243 ? -1.296 5.481 13.611 1.00 70.38 243 ILE A N 1
ATOM 1844 C CA . ILE A 1 243 ? -2.530 6.095 14.088 1.00 70.38 243 ILE A CA 1
ATOM 1845 C C . ILE A 1 243 ? -2.707 5.557 15.504 1.00 70.38 243 ILE A C 1
ATOM 1847 O O . ILE A 1 243 ? -3.256 4.469 15.700 1.00 70.38 243 ILE A O 1
ATOM 1851 N N . SER A 1 244 ? -2.126 6.276 16.464 1.00 63.56 244 SER A N 1
ATOM 1852 C CA . SER A 1 244 ? -2.120 5.914 17.876 1.00 63.56 244 SER A CA 1
ATOM 1853 C C . SER A 1 244 ? -3.481 6.255 18.468 1.00 63.56 244 SER A C 1
ATOM 1855 O O . SER A 1 244 ? -3.859 7.421 18.507 1.00 63.56 244 SER A O 1
ATOM 1857 N N . GLN A 1 245 ? -4.184 5.251 18.991 1.00 61.31 245 GLN A N 1
ATOM 1858 C CA . GLN A 1 245 ? -5.296 5.417 19.930 1.00 61.31 245 GLN A CA 1
ATOM 1859 C C . GLN A 1 245 ? -6.557 6.106 19.403 1.00 61.31 245 GLN A C 1
ATOM 1861 O O . GLN A 1 245 ? -6.938 7.189 19.854 1.00 61.31 245 GLN A O 1
ATOM 1866 N N . THR A 1 246 ? -7.330 5.380 18.596 1.00 60.31 246 THR A N 1
ATOM 1867 C CA . THR A 1 246 ? -8.780 5.594 18.714 1.00 60.31 246 THR A CA 1
ATOM 1868 C C . THR A 1 246 ? -9.299 4.789 19.895 1.00 60.31 246 THR A C 1
ATOM 1870 O O . THR A 1 246 ? -8.991 3.600 20.007 1.00 60.31 246 THR A O 1
ATOM 1873 N N . LYS A 1 247 ? -10.027 5.448 20.802 1.00 70.31 247 LYS A N 1
ATOM 1874 C CA . LYS A 1 247 ? -10.592 4.823 21.997 1.00 70.31 247 LYS A CA 1
ATOM 1875 C C . LYS A 1 247 ? -12.099 4.739 21.843 1.00 70.31 247 LYS A C 1
ATOM 1877 O O . LYS A 1 247 ? -12.760 5.739 21.573 1.00 70.31 247 LYS A O 1
ATOM 1882 N N . ALA A 1 248 ? -12.638 3.552 22.064 1.00 72.56 248 ALA A N 1
ATOM 1883 C CA . ALA A 1 248 ? -14.064 3.369 22.262 1.00 72.56 248 ALA A CA 1
ATOM 1884 C C . ALA A 1 248 ? -14.277 2.675 23.601 1.00 72.56 248 ALA A C 1
ATOM 1886 O O . ALA A 1 248 ? -13.720 1.610 23.864 1.00 72.56 248 ALA A O 1
ATOM 1887 N N . VAL A 1 249 ? -15.060 3.305 24.467 1.00 78.31 249 VAL A N 1
ATOM 1888 C CA . VAL A 1 249 ? -15.368 2.775 25.791 1.00 78.31 249 VAL A CA 1
ATOM 1889 C C . VAL A 1 249 ? -16.760 2.168 25.742 1.00 78.31 249 VAL A C 1
ATOM 1891 O O . VAL A 1 249 ? -17.725 2.824 25.338 1.00 78.31 249 VAL A O 1
ATOM 1894 N N . VAL A 1 250 ? -16.856 0.901 26.138 1.00 80.31 250 VAL A N 1
ATOM 1895 C CA . VAL A 1 250 ? -18.127 0.203 26.313 1.00 80.31 250 VAL A CA 1
ATOM 1896 C C . VAL A 1 250 ? -18.602 0.456 27.733 1.00 80.31 250 VAL A C 1
ATOM 1898 O O . VAL A 1 250 ? -17.882 0.195 28.702 1.00 80.31 250 VAL A O 1
ATOM 1901 N N . TYR A 1 251 ? -19.820 0.964 27.843 1.00 84.31 251 TYR A N 1
ATOM 1902 C CA . TYR A 1 251 ? -20.481 1.232 29.103 1.00 84.31 251 TYR A CA 1
ATOM 1903 C C . TYR A 1 251 ? -21.616 0.248 29.332 1.00 84.31 251 TYR A C 1
ATOM 1905 O O . TYR A 1 251 ? -22.354 -0.090 28.406 1.00 84.31 251 TYR A O 1
ATOM 1913 N N . LEU A 1 252 ? -21.770 -0.135 30.594 1.00 84.25 252 LEU A N 1
ATOM 1914 C CA . LEU A 1 252 ? -22.902 -0.885 31.106 1.00 84.25 252 LEU A CA 1
ATOM 1915 C C . LEU A 1 252 ? -23.723 0.015 32.023 1.00 84.25 252 LEU A C 1
ATOM 1917 O O . LEU A 1 252 ? -23.177 0.676 32.908 1.00 84.25 252 LEU A O 1
ATOM 1921 N N . GLU A 1 253 ? -25.031 -0.009 31.836 1.00 85.62 253 GLU A N 1
ATOM 1922 C CA . GLU A 1 253 ? -26.005 0.597 32.727 1.00 85.62 253 GLU A CA 1
ATOM 1923 C C . GLU A 1 253 ? -27.054 -0.445 33.123 1.00 85.62 253 GLU A C 1
ATOM 1925 O O . GLU A 1 253 ? -27.525 -1.233 32.298 1.00 85.62 253 GLU A O 1
ATOM 1930 N N . VAL A 1 254 ? -27.383 -0.456 34.415 1.00 84.31 254 VAL A N 1
ATOM 1931 C CA . VAL A 1 254 ? -28.386 -1.340 35.012 1.00 84.31 254 VAL A CA 1
ATOM 1932 C C . VAL A 1 254 ? -29.484 -0.424 35.551 1.00 84.31 254 VAL A C 1
ATOM 1934 O O . VAL A 1 254 ? -29.384 0.023 36.694 1.00 84.31 254 VAL A O 1
ATOM 1937 N N . PRO A 1 255 ? -30.482 -0.048 34.731 1.00 81.62 255 PRO A N 1
ATOM 1938 C CA . PRO A 1 255 ? -31.455 0.982 35.105 1.00 81.62 255 PRO A CA 1
ATOM 1939 C C . PRO A 1 255 ? -32.345 0.542 36.273 1.00 81.62 255 PRO A C 1
ATOM 1941 O O . PRO A 1 255 ? -32.759 1.356 37.094 1.00 81.62 255 PRO A O 1
ATOM 1944 N N . VAL A 1 256 ? -32.610 -0.761 36.368 1.00 85.06 256 VAL A N 1
ATOM 1945 C CA . VAL A 1 256 ? -33.375 -1.398 37.442 1.00 85.06 256 VAL A CA 1
ATOM 1946 C C . VAL A 1 256 ? -32.626 -2.652 37.859 1.00 85.06 256 VAL A C 1
ATOM 1948 O O . VAL A 1 256 ? -31.964 -3.265 37.027 1.00 85.06 256 VAL A O 1
ATOM 1951 N N . ALA A 1 257 ? -32.707 -3.035 39.134 1.00 85.75 257 ALA A N 1
ATOM 1952 C CA . ALA A 1 257 ? -32.059 -4.248 39.609 1.00 85.75 257 ALA A CA 1
ATOM 1953 C C . ALA A 1 257 ? -32.527 -5.469 38.798 1.00 85.75 257 ALA A C 1
ATOM 1955 O O . ALA A 1 257 ? -33.726 -5.660 38.591 1.00 85.75 257 ALA A O 1
ATOM 1956 N N . VAL A 1 258 ? -31.578 -6.288 38.346 1.00 84.81 258 VAL A N 1
ATOM 1957 C CA . VAL A 1 258 ? -31.848 -7.454 37.494 1.00 84.81 258 VAL A CA 1
ATOM 1958 C C . VAL A 1 258 ? -31.461 -8.718 38.241 1.00 84.81 258 VAL A C 1
ATOM 1960 O O . VAL A 1 258 ? -30.329 -8.847 38.705 1.00 84.81 258 VAL A O 1
ATOM 1963 N N . ASN A 1 259 ? -32.389 -9.668 38.323 1.00 84.94 259 ASN A N 1
ATOM 1964 C CA . ASN A 1 259 ? -32.091 -11.010 38.806 1.00 84.94 259 ASN A CA 1
ATOM 1965 C C . ASN A 1 259 ? -31.580 -11.859 37.644 1.00 84.94 259 ASN A C 1
ATOM 1967 O O . ASN A 1 259 ? -32.267 -12.031 36.639 1.00 84.94 259 ASN A O 1
ATOM 1971 N N . LEU A 1 260 ? -30.375 -12.392 37.793 1.00 81.62 260 LEU A N 1
ATOM 1972 C CA . LEU A 1 260 ? -29.746 -13.299 36.847 1.00 81.62 260 LEU A CA 1
ATOM 1973 C C . LEU A 1 260 ? -29.586 -14.669 37.494 1.00 81.62 260 LEU A C 1
ATOM 1975 O O . LEU A 1 260 ? -29.397 -14.781 38.702 1.00 81.62 260 LEU A O 1
ATOM 1979 N N . THR A 1 261 ? -29.660 -15.721 36.685 1.00 81.00 261 THR A N 1
ATOM 1980 C CA . THR A 1 261 ? -29.351 -17.087 37.116 1.00 81.00 261 THR A CA 1
ATOM 1981 C C . THR A 1 261 ? -28.293 -17.647 36.188 1.00 81.00 261 THR A C 1
ATOM 1983 O O . THR A 1 261 ? -28.490 -17.680 34.975 1.00 81.00 261 THR A O 1
ATOM 1986 N N . ILE A 1 262 ? -27.165 -18.073 36.750 1.00 75.12 262 ILE A N 1
ATOM 1987 C CA . ILE A 1 262 ? -26.058 -18.666 36.000 1.00 75.12 262 ILE A CA 1
ATOM 1988 C C . ILE A 1 262 ? -25.753 -20.015 36.623 1.00 75.12 262 ILE A C 1
ATOM 1990 O O . ILE A 1 262 ? -25.436 -20.086 37.804 1.00 75.12 262 ILE A O 1
ATOM 1994 N N . GLU A 1 263 ? -25.883 -21.084 35.834 1.00 77.06 263 GLU A N 1
ATOM 1995 C CA . GLU A 1 263 ? -25.620 -22.462 36.285 1.00 77.06 263 GLU A CA 1
ATOM 1996 C C . GLU A 1 263 ? -26.396 -22.826 37.567 1.00 77.06 263 GLU A C 1
ATOM 1998 O O . GLU A 1 263 ? -25.893 -23.506 38.455 1.00 77.06 263 GLU A O 1
ATOM 2003 N N . GLY A 1 264 ? -27.635 -22.333 37.681 1.00 81.75 264 GLY A N 1
ATOM 2004 C CA . GLY A 1 264 ? -28.494 -22.549 38.851 1.00 81.75 264 GLY A CA 1
ATOM 2005 C C . GLY A 1 264 ? -28.191 -21.645 40.052 1.00 81.75 264 GLY A C 1
ATOM 2006 O O . GLY A 1 264 ? -28.920 -21.692 41.039 1.00 81.75 264 GLY A O 1
ATOM 2007 N N . VAL A 1 265 ? -27.172 -20.785 39.972 1.00 78.44 265 VAL A N 1
ATOM 2008 C CA . VAL A 1 265 ? -26.847 -19.793 41.003 1.00 78.44 265 VAL A CA 1
ATOM 2009 C C . VAL A 1 265 ? -27.527 -18.468 40.664 1.00 78.44 265 VAL A C 1
ATOM 2011 O O . VAL A 1 265 ? -27.175 -17.800 39.689 1.00 78.44 265 VAL A O 1
ATOM 2014 N N . GLY A 1 266 ? -28.528 -18.103 41.465 1.00 81.44 266 GLY A N 1
ATOM 2015 C CA . GLY A 1 266 ? -29.243 -16.834 41.353 1.00 81.44 266 GLY A CA 1
ATOM 2016 C C . GLY A 1 266 ? -28.483 -15.681 42.008 1.00 81.44 266 GLY A C 1
ATOM 2017 O O . GLY A 1 266 ? -27.925 -15.837 43.093 1.00 81.44 266 GLY A O 1
ATOM 2018 N N . PHE A 1 267 ? -28.485 -14.511 41.375 1.00 81.25 267 PHE A N 1
ATOM 2019 C CA . PHE A 1 267 ? -27.939 -13.286 41.951 1.00 81.25 267 PHE A CA 1
ATOM 2020 C C . PHE A 1 267 ? -28.622 -12.036 41.414 1.00 81.25 267 PHE A C 1
ATOM 2022 O O . PHE A 1 267 ? -29.157 -12.021 40.307 1.00 81.25 267 PHE A O 1
ATOM 2029 N N . THR A 1 268 ? -28.558 -10.963 42.194 1.00 82.50 268 THR A N 1
ATOM 2030 C CA . THR A 1 268 ? -29.132 -9.669 41.827 1.00 82.50 268 THR A CA 1
ATOM 2031 C C . THR A 1 268 ? -28.019 -8.701 41.463 1.00 82.50 268 THR A C 1
ATOM 2033 O O . THR A 1 268 ? -27.157 -8.389 42.286 1.00 82.50 268 THR A O 1
ATOM 2036 N N . LEU A 1 269 ? -28.044 -8.199 40.230 1.00 81.94 269 LEU A N 1
ATOM 2037 C CA . LEU A 1 269 ? -27.292 -7.010 39.861 1.00 81.94 269 LEU A CA 1
ATOM 2038 C C . LEU A 1 269 ? -28.048 -5.790 40.381 1.00 81.94 269 LEU A C 1
ATOM 2040 O O . LEU A 1 269 ? -29.188 -5.578 39.962 1.00 81.94 269 LEU A O 1
ATOM 2044 N N . PRO A 1 270 ? -27.457 -4.983 41.275 1.00 79.62 270 PRO A N 1
ATOM 2045 C CA . PRO A 1 270 ? -28.112 -3.774 41.737 1.00 79.62 270 PRO A CA 1
ATOM 2046 C C . PRO A 1 270 ? -28.264 -2.785 40.580 1.00 79.62 270 PRO A C 1
ATOM 2048 O O . PRO A 1 270 ? -27.407 -2.715 39.691 1.00 79.62 270 PRO A O 1
ATOM 2051 N N . ALA A 1 271 ? -29.336 -1.991 40.632 1.00 85.56 271 ALA A N 1
ATOM 2052 C CA . ALA A 1 271 ? -29.441 -0.812 39.787 1.00 85.56 271 ALA A CA 1
ATOM 2053 C C . ALA A 1 271 ? -28.211 0.076 40.011 1.00 85.56 271 ALA A C 1
ATOM 2055 O O . ALA A 1 271 ? -27.715 0.202 41.135 1.00 85.56 271 ALA A O 1
ATOM 2056 N N . GLY A 1 272 ? -27.691 0.673 38.948 1.00 82.12 272 GLY A N 1
ATOM 2057 C CA . GLY A 1 272 ? -26.455 1.428 39.044 1.00 82.12 272 GLY A CA 1
ATOM 2058 C C . GLY A 1 272 ? -26.238 2.357 37.870 1.00 82.12 272 GLY A C 1
ATOM 2059 O O . GLY A 1 272 ? -26.689 2.102 36.753 1.00 82.12 272 GLY A O 1
ATOM 2060 N N . ALA A 1 273 ? -25.495 3.426 38.149 1.00 79.69 273 ALA A N 1
ATOM 2061 C CA . ALA A 1 273 ? -25.099 4.391 37.144 1.00 79.69 273 ALA A CA 1
ATOM 2062 C C . ALA A 1 273 ? -24.275 3.733 36.028 1.00 79.69 273 ALA A C 1
ATOM 2064 O O . ALA A 1 273 ? -23.546 2.757 36.245 1.00 79.69 273 ALA A O 1
ATOM 2065 N N . ARG A 1 274 ? -24.372 4.334 34.841 1.00 84.62 274 ARG A N 1
ATOM 2066 C CA . ARG A 1 274 ? -23.566 4.010 33.667 1.00 84.62 274 ARG A CA 1
ATOM 2067 C C . ARG A 1 274 ? -22.079 3.951 34.037 1.00 84.62 274 ARG A C 1
ATOM 2069 O O . ARG A 1 274 ? -21.509 4.941 34.494 1.00 84.62 274 ARG A O 1
ATOM 2076 N N . ARG A 1 275 ? -21.440 2.800 33.810 1.00 83.00 275 ARG A N 1
ATOM 2077 C CA . ARG A 1 275 ? -20.034 2.543 34.170 1.00 83.00 275 ARG A CA 1
ATOM 2078 C C . ARG A 1 275 ? -19.230 1.941 33.017 1.00 83.00 275 ARG A C 1
ATOM 2080 O O . ARG A 1 275 ? -19.789 1.161 32.247 1.00 83.00 275 ARG A O 1
ATOM 2087 N N . PRO A 1 276 ? -17.933 2.271 32.883 1.00 83.12 276 PRO A N 1
ATOM 2088 C CA . PRO A 1 276 ? -17.083 1.687 31.854 1.00 83.12 276 PRO A CA 1
ATOM 2089 C C . PRO A 1 276 ? -16.736 0.237 32.214 1.00 83.12 276 PRO A C 1
ATOM 2091 O O . PRO A 1 276 ? -16.234 -0.038 33.305 1.00 83.12 276 PRO A O 1
ATOM 2094 N N . ILE A 1 277 ? -16.979 -0.689 31.289 1.00 82.06 277 ILE A N 1
ATOM 2095 C CA . ILE A 1 277 ? -16.657 -2.115 31.462 1.00 82.06 277 ILE A CA 1
ATOM 2096 C C . ILE A 1 277 ? -15.496 -2.562 30.577 1.00 82.06 277 ILE A C 1
ATOM 2098 O O . ILE A 1 277 ? -14.766 -3.479 30.943 1.00 82.06 277 ILE A O 1
ATOM 2102 N N . TYR A 1 278 ? -15.268 -1.879 29.454 1.00 80.31 278 TYR A N 1
ATOM 2103 C CA . TYR A 1 278 ? -14.185 -2.213 28.540 1.00 80.31 278 TYR A CA 1
ATOM 2104 C C . TYR A 1 278 ? -13.724 -0.996 27.738 1.00 80.31 278 TYR A C 1
ATOM 2106 O O . TYR A 1 278 ? -14.528 -0.128 27.401 1.00 80.31 278 TYR A O 1
ATOM 2114 N N . THR A 1 279 ? -12.437 -0.965 27.392 1.00 78.19 279 THR A N 1
ATOM 2115 C CA . THR A 1 279 ? -11.846 0.056 26.521 1.00 78.19 279 THR A CA 1
ATOM 2116 C C . THR A 1 279 ? -11.228 -0.632 25.312 1.00 78.19 279 THR A C 1
ATOM 2118 O O . THR A 1 279 ? -10.233 -1.339 25.441 1.00 78.19 279 THR A O 1
ATOM 2121 N N . MET A 1 280 ? -11.807 -0.405 24.136 1.00 73.88 280 MET A N 1
ATOM 2122 C CA . MET A 1 280 ? -11.213 -0.781 22.856 1.00 73.88 280 MET A CA 1
ATOM 2123 C C . MET A 1 280 ? -10.155 0.257 22.485 1.00 73.88 280 MET A C 1
ATOM 2125 O O . MET A 1 280 ? -10.444 1.455 22.455 1.00 73.88 280 MET A O 1
ATOM 2129 N N . VAL A 1 281 ? -8.943 -0.211 22.192 1.00 73.19 281 VAL A N 1
ATOM 2130 C CA . VAL A 1 281 ? -7.843 0.606 21.672 1.00 73.19 281 VAL A CA 1
ATOM 2131 C C . VAL A 1 281 ? -7.418 0.015 20.340 1.00 73.19 281 VAL A C 1
ATOM 2133 O O . VAL A 1 281 ? -7.131 -1.177 20.257 1.00 73.19 281 VAL A O 1
ATOM 2136 N N . MET A 1 282 ? -7.378 0.851 19.306 1.00 72.44 282 MET A N 1
ATOM 2137 C CA . MET A 1 282 ? -6.853 0.464 18.002 1.00 72.44 282 MET A CA 1
ATOM 2138 C C . MET A 1 282 ? -5.610 1.275 17.686 1.00 72.44 282 MET A C 1
ATOM 2140 O O . MET A 1 282 ? -5.663 2.505 17.646 1.00 72.44 282 MET A O 1
ATOM 2144 N N . ASP A 1 283 ? -4.538 0.542 17.410 1.00 73.75 283 ASP A N 1
ATOM 2145 C CA . ASP A 1 283 ? -3.277 1.058 16.906 1.00 73.75 283 ASP A CA 1
ATOM 2146 C C . ASP A 1 283 ? -3.073 0.496 15.504 1.00 73.75 283 ASP A C 1
ATOM 2148 O O . ASP A 1 283 ? -2.853 -0.704 15.326 1.00 73.75 283 ASP A O 1
ATOM 2152 N N . THR A 1 284 ? -3.189 1.368 14.505 1.00 74.81 284 THR A N 1
ATOM 2153 C CA . THR A 1 284 ? -3.027 1.009 13.093 1.00 74.81 284 THR A CA 1
ATOM 2154 C C . THR A 1 284 ? -1.717 1.582 12.576 1.00 74.81 284 THR A C 1
ATOM 2156 O O . THR A 1 284 ? -1.413 2.753 12.796 1.00 74.81 284 THR A O 1
ATOM 2159 N N . VAL A 1 285 ? -0.937 0.742 11.909 1.00 77.50 285 VAL A N 1
ATOM 2160 C CA . VAL A 1 285 ? 0.374 1.057 11.356 1.00 77.50 285 VAL A CA 1
ATOM 2161 C C . VAL A 1 285 ? 0.318 0.901 9.845 1.00 77.50 285 VAL A C 1
ATOM 2163 O O . VAL A 1 285 ? -0.004 -0.177 9.344 1.00 77.50 285 VAL A O 1
ATOM 2166 N N . LEU A 1 286 ? 0.663 1.976 9.141 1.00 77.00 286 LEU A N 1
ATOM 2167 C CA . LEU A 1 286 ? 0.769 2.021 7.686 1.00 77.00 286 LEU A CA 1
ATOM 2168 C C . LEU A 1 286 ? 2.242 2.148 7.332 1.00 77.00 286 LEU A C 1
ATOM 2170 O O . LEU A 1 286 ? 2.916 3.051 7.837 1.00 77.00 286 LEU A O 1
ATOM 2174 N N . THR A 1 287 ? 2.755 1.257 6.494 1.00 76.06 287 THR A N 1
ATOM 2175 C CA . THR A 1 287 ? 4.139 1.342 6.022 1.00 76.06 287 THR A CA 1
ATOM 2176 C C . THR A 1 287 ? 4.175 1.957 4.630 1.00 76.06 287 THR A C 1
ATOM 2178 O O . THR A 1 287 ? 3.291 1.737 3.803 1.00 76.06 287 THR A O 1
ATOM 2181 N N . GLY A 1 288 ? 5.246 2.687 4.324 1.00 66.94 288 GLY A N 1
ATOM 2182 C CA . GLY A 1 288 ? 5.524 3.145 2.965 1.00 66.94 288 GLY A CA 1
ATOM 2183 C C . GLY A 1 288 ? 5.789 2.010 1.966 1.00 66.94 288 GLY A C 1
ATOM 2184 O O . GLY A 1 288 ? 5.973 2.286 0.787 1.00 66.94 288 GLY A O 1
ATOM 2185 N N . PHE A 1 289 ? 5.796 0.750 2.410 1.00 71.44 289 PHE A N 1
ATOM 2186 C CA . PHE A 1 289 ? 5.823 -0.433 1.547 1.00 71.44 289 PHE A CA 1
ATOM 2187 C C . PHE A 1 289 ? 4.420 -0.871 1.090 1.00 71.44 289 PHE A C 1
ATOM 2189 O O . PHE A 1 289 ? 4.300 -1.694 0.182 1.00 71.44 289 PHE A O 1
ATOM 2196 N N . GLY A 1 290 ? 3.365 -0.286 1.668 1.00 69.31 290 GLY A N 1
ATOM 2197 C CA . GLY A 1 290 ? 1.977 -0.656 1.406 1.00 69.31 290 GLY A CA 1
ATOM 2198 C C . GLY A 1 290 ? 1.421 -1.700 2.372 1.00 69.31 290 GLY A C 1
ATOM 2199 O O . GLY A 1 290 ? 0.369 -2.261 2.091 1.00 69.31 290 GLY A O 1
ATOM 2200 N N . ASP A 1 291 ? 2.084 -1.960 3.501 1.00 76.25 291 ASP A N 1
ATOM 2201 C CA . ASP A 1 291 ? 1.566 -2.889 4.504 1.00 76.25 291 ASP A CA 1
ATOM 2202 C C . ASP A 1 291 ? 0.641 -2.170 5.486 1.00 76.25 291 ASP A C 1
ATOM 2204 O O . ASP A 1 291 ? 0.960 -1.098 6.013 1.00 76.25 291 ASP A O 1
ATOM 2208 N N . VAL A 1 292 ? -0.485 -2.817 5.787 1.00 75.69 292 VAL A N 1
ATOM 2209 C CA . VAL A 1 292 ? -1.336 -2.490 6.932 1.00 75.69 292 VAL A CA 1
ATOM 2210 C C . VAL A 1 292 ? -1.016 -3.491 8.031 1.00 75.69 292 VAL A C 1
ATOM 2212 O O . VAL A 1 292 ? -1.157 -4.697 7.840 1.00 75.69 292 VAL A O 1
ATOM 2215 N N . SER A 1 293 ? -0.650 -3.012 9.211 1.00 76.56 293 SER A N 1
ATOM 2216 C CA . SER A 1 293 ? -0.629 -3.851 10.407 1.00 76.56 293 SER A CA 1
ATOM 2217 C C . SER A 1 293 ? -1.374 -3.164 11.533 1.00 76.56 293 SER A C 1
ATOM 2219 O O . SER A 1 293 ? -1.560 -1.947 11.540 1.00 76.56 293 SER A O 1
ATOM 2221 N N . CYS A 1 294 ? -1.821 -3.948 12.499 1.00 72.62 294 CYS A N 1
ATOM 2222 C CA . CYS A 1 294 ? -2.315 -3.400 13.741 1.00 72.62 294 CYS A CA 1
ATOM 2223 C C . CYS A 1 294 ? -1.639 -4.076 14.916 1.00 72.62 294 CYS A C 1
ATOM 2225 O O . CYS A 1 294 ? -1.390 -5.282 14.901 1.00 72.62 294 CYS A O 1
ATOM 2227 N N . ALA A 1 295 ? -1.323 -3.283 15.936 1.00 62.12 295 ALA A N 1
ATOM 2228 C CA . ALA A 1 295 ? -0.850 -3.837 17.188 1.00 62.12 295 ALA A CA 1
ATOM 2229 C C . ALA A 1 295 ? -2.071 -4.413 17.907 1.00 62.12 295 ALA A C 1
ATOM 2231 O O . ALA A 1 295 ? -2.909 -3.672 18.423 1.00 62.12 295 ALA A O 1
ATOM 2232 N N . ALA A 1 296 ? -2.201 -5.741 17.904 1.00 50.75 296 ALA A N 1
ATOM 2233 C CA . ALA A 1 296 ? -3.117 -6.399 18.819 1.00 50.75 296 ALA A CA 1
ATOM 2234 C C . ALA A 1 296 ? -2.669 -6.036 20.242 1.00 50.75 296 ALA A C 1
ATOM 2236 O O . ALA A 1 296 ? -1.563 -6.376 20.662 1.00 50.75 296 ALA A O 1
ATOM 2237 N N . THR A 1 297 ? -3.506 -5.315 20.983 1.00 49.81 297 THR A N 1
ATOM 2238 C CA . THR A 1 297 ? -3.364 -5.307 22.438 1.00 49.81 297 THR A CA 1
ATOM 2239 C C . THR A 1 297 ? -3.799 -6.683 22.941 1.00 49.81 297 THR A C 1
ATOM 2241 O O . THR A 1 297 ? -4.641 -7.334 22.322 1.00 49.81 297 THR A O 1
ATOM 2244 N N . ALA A 1 298 ? -3.228 -7.150 24.054 1.00 38.78 298 ALA A N 1
ATOM 2245 C CA . ALA A 1 298 ? -3.445 -8.502 24.588 1.00 38.78 298 ALA A CA 1
ATOM 2246 C C . ALA A 1 298 ? -4.927 -8.882 24.831 1.00 38.78 298 ALA A C 1
ATOM 2248 O O . ALA A 1 298 ? -5.227 -10.037 25.116 1.00 38.78 298 ALA A O 1
ATOM 2249 N N . SER A 1 299 ? -5.857 -7.928 24.725 1.00 41.97 299 SER A N 1
ATOM 2250 C CA . SER A 1 299 ? -7.277 -8.087 25.018 1.00 41.97 299 SER A CA 1
ATOM 2251 C C . SER A 1 299 ? -8.213 -8.141 23.799 1.00 41.97 299 SER A C 1
ATOM 2253 O O . SER A 1 299 ? -9.410 -8.322 24.025 1.00 41.97 299 SER A O 1
ATOM 2255 N N . ALA A 1 300 ? -7.740 -7.986 22.551 1.00 49.88 300 ALA A N 1
ATOM 2256 C CA . ALA A 1 300 ? -8.599 -8.101 21.360 1.00 49.88 300 ALA A CA 1
ATOM 2257 C C . ALA A 1 300 ? -7.838 -8.547 20.092 1.00 49.88 300 ALA A C 1
ATOM 2259 O O . ALA A 1 300 ? -6.793 -7.973 19.771 1.00 49.88 300 ALA A O 1
ATOM 2260 N N . PRO A 1 301 ? -8.362 -9.520 19.317 1.00 53.97 301 PRO A N 1
ATOM 2261 C CA . PRO A 1 301 ? -7.828 -9.815 17.997 1.00 53.97 301 PRO A CA 1
ATOM 2262 C C . PRO A 1 301 ? -8.093 -8.622 17.080 1.00 53.97 301 PRO A C 1
ATOM 2264 O O . PRO A 1 301 ? -9.225 -8.159 16.943 1.00 53.97 301 PRO A O 1
ATOM 2267 N N . CYS A 1 302 ? -7.037 -8.128 16.444 1.00 55.03 302 CYS A N 1
ATOM 2268 C CA . CYS A 1 302 ? -7.155 -7.108 15.422 1.00 55.03 302 CYS A CA 1
ATOM 2269 C C . CYS A 1 302 ? -7.003 -7.740 14.037 1.00 55.03 302 CYS A C 1
ATOM 2271 O O . CYS A 1 302 ? -6.105 -8.553 13.809 1.00 55.03 302 CYS A O 1
ATOM 2273 N N . ARG A 1 303 ? -7.892 -7.372 13.110 1.00 62.62 303 ARG A N 1
ATOM 2274 C CA . ARG A 1 303 ? -7.810 -7.769 11.701 1.00 62.62 303 ARG A CA 1
ATOM 2275 C C . ARG A 1 303 ? -7.574 -6.531 10.850 1.00 62.62 303 ARG A C 1
ATOM 2277 O O . ARG A 1 303 ? -8.389 -5.609 10.868 1.00 62.62 303 ARG A O 1
ATOM 2284 N N . ALA A 1 304 ? -6.477 -6.540 10.105 1.00 58.12 304 ALA A N 1
ATOM 2285 C CA . ALA A 1 304 ? -6.193 -5.565 9.066 1.00 58.12 304 ALA A CA 1
ATOM 2286 C C . ALA A 1 304 ? -6.461 -6.207 7.701 1.00 58.12 304 ALA A C 1
ATOM 2288 O O . ALA A 1 304 ? -6.006 -7.318 7.433 1.00 58.12 304 ALA A O 1
ATOM 2289 N N . GLN A 1 305 ? -7.214 -5.516 6.852 1.00 61.22 305 GLN A N 1
ATOM 2290 C CA . GLN A 1 305 ? -7.392 -5.876 5.450 1.00 61.22 305 GLN A CA 1
ATOM 2291 C C . GLN A 1 305 ? -6.982 -4.680 4.594 1.00 61.22 305 GLN A C 1
ATOM 2293 O O . GLN A 1 305 ? -7.567 -3.600 4.709 1.00 61.22 305 GLN A O 1
ATOM 2298 N N . GLY A 1 306 ? -5.961 -4.881 3.762 1.00 44.75 306 GLY A N 1
ATOM 2299 C CA . GLY A 1 306 ? -5.627 -3.987 2.659 1.00 44.75 306 GLY A CA 1
ATOM 2300 C C . GLY A 1 306 ? -6.262 -4.519 1.380 1.00 44.75 306 GLY A C 1
ATOM 2301 O O . GLY A 1 306 ? -6.141 -5.706 1.080 1.00 44.75 306 GLY A O 1
ATOM 2302 N N . SER A 1 307 ? -6.944 -3.656 0.635 1.00 49.09 307 SER A N 1
ATOM 2303 C CA . SER A 1 307 ? -7.382 -3.957 -0.728 1.00 49.09 307 SER A CA 1
ATOM 2304 C C . SER A 1 307 ? -6.702 -2.974 -1.670 1.00 49.09 307 SER A C 1
ATOM 2306 O O . SER A 1 307 ? -6.902 -1.761 -1.553 1.00 49.09 307 SER A O 1
ATOM 2308 N N . ALA A 1 308 ? -5.888 -3.493 -2.588 1.00 40.47 308 ALA A N 1
ATOM 2309 C CA . ALA A 1 308 ? -5.271 -2.681 -3.622 1.00 40.47 308 ALA A CA 1
ATOM 2310 C C . ALA A 1 308 ? -6.347 -2.220 -4.616 1.00 40.47 308 ALA A C 1
ATOM 2312 O O . ALA A 1 308 ? -6.960 -3.042 -5.294 1.00 40.47 308 ALA A O 1
ATOM 2313 N N . GLU A 1 309 ? -6.562 -0.910 -4.706 1.00 44.12 309 GLU A N 1
ATOM 2314 C CA . GLU A 1 309 ? -7.223 -0.297 -5.854 1.00 44.12 309 GLU A CA 1
ATOM 2315 C C . GLU A 1 309 ? -6.124 0.307 -6.723 1.00 44.12 309 GLU A C 1
ATOM 2317 O O . GLU A 1 309 ? -5.478 1.281 -6.347 1.00 44.12 309 GLU A O 1
ATOM 2322 N N . TYR A 1 310 ? -5.880 -0.299 -7.883 1.00 37.34 310 TYR A N 1
ATOM 2323 C CA . TYR A 1 310 ? -5.032 0.314 -8.895 1.00 37.34 310 TYR A CA 1
ATOM 2324 C C . TYR A 1 310 ? -5.832 1.446 -9.541 1.00 37.34 310 TYR A C 1
ATOM 2326 O O . TYR A 1 310 ? -6.701 1.197 -10.380 1.00 37.34 310 TYR A O 1
ATOM 2334 N N . THR A 1 311 ? -5.573 2.689 -9.140 1.00 37.78 311 THR A N 1
ATOM 2335 C CA . THR A 1 311 ? -6.003 3.849 -9.922 1.00 37.78 311 THR A CA 1
ATOM 2336 C C . THR A 1 311 ? -5.270 3.808 -11.263 1.00 37.78 311 THR A C 1
ATOM 2338 O O . THR A 1 311 ? -4.040 3.767 -11.294 1.00 37.78 311 THR A O 1
ATOM 2341 N N . ARG A 1 312 ? -6.040 3.729 -12.355 1.00 34.78 312 ARG A N 1
ATOM 2342 C CA . ARG A 1 312 ? -5.540 3.868 -13.730 1.00 34.78 312 ARG A CA 1
ATOM 2343 C C . ARG A 1 312 ? -5.045 5.282 -13.992 1.00 34.78 312 ARG A C 1
ATOM 2345 O O . ARG A 1 312 ? -5.680 6.217 -13.454 1.00 34.78 312 ARG A O 1
#

Radius of gyration: 33.15 Å; Cα contacts (8 Å, |Δi|>4): 734; chains: 1; bounding box: 69×68×111 Å

Organism: NCBI:txid145857

Sequence (312 aa):
MSMKRGKSFAVLAILTLLSALVVVVTPAASRPAAAATRTWTGHVDCYGNLTNTGINLKAGDRVQVTSATGLCYFYPGRPSNRMPGEGLNSRIGASEFTHGAPVTATAPMDGALFFYFGDSQYQDNSGNGYTVTVTVLSGERCQNFTTTSEYLKLSIGDLFRGVQMPSHIRQFADRSLISRPLAYMQLKGSWCYQNNQVTWRNIRPVQSQLTGDGLTGLVLSVQSTATGTVEVESYNGATRYRISQTKAVVYLEVPVAVNLTIEGVGFTLPAGARRPIYTMVMDTVLTGFGDVSCAATASAPCRAQGSAEYTR